Protein AF-A0A838TH94-F1 (afdb_monomer_lite)

Secondary structure (DSSP, 8-state):
------PPP-PPPP---------------------------------------------------EEE-------GGGTTTTHHHHHHHHHHHHHHHTT-SEEEEEEE-TTGGGTTTT--HHHHHHHHHHTSS--TTHHHHHHTT-EEEEEETTSSTT-TTTTT-EEEEEEE-TTT--HHHHHHHHTTTTT-

Sequence (192 aa):
MEGRAVGFALGSFPRGSVRGGGKSDGARRRDGREFDRPLGRLRDTGELARFHRPRHLSQPQSEGRTLYGAEVMVRPSAQGRGVGKQLYKARRALVRQLGLLRIRAGARLCGYRRYADRLTAEQYVLRVMAGDLSDSTLCFQLKQGFVPLAVAPDYLHHDPESLGYAAVIEWLNPEVATAQDFNVRHTSFAQA

Structure (mmCIF, N/CA/C/O backbone):
data_AF-A0A838TH94-F1
#
_entry.id   AF-A0A838TH94-F1
#
loop_
_atom_site.group_PDB
_atom_site.id
_atom_site.type_symbol
_atom_site.label_atom_id
_atom_site.label_alt_id
_atom_site.label_comp_id
_atom_site.label_asym_id
_atom_site.label_entity_id
_atom_site.label_seq_id
_atom_site.pdbx_PDB_ins_code
_atom_site.Cartn_x
_atom_site.Cartn_y
_atom_site.Cartn_z
_atom_site.occupancy
_atom_site.B_iso_or_equiv
_atom_site.auth_seq_id
_atom_site.auth_comp_id
_atom_site.auth_asym_id
_atom_site.auth_atom_id
_atom_site.pdbx_PDB_model_num
ATOM 1 N N . MET A 1 1 ? 12.562 -11.180 22.064 1.00 35.53 1 MET A N 1
ATOM 2 C CA . MET A 1 1 ? 11.379 -12.059 21.963 1.00 35.53 1 MET A CA 1
ATOM 3 C C . MET A 1 1 ? 11.069 -12.237 20.490 1.00 35.53 1 MET A C 1
ATOM 5 O O . MET A 1 1 ? 10.601 -11.304 19.852 1.00 35.53 1 MET A O 1
ATOM 9 N N . GLU A 1 2 ? 11.464 -13.381 19.941 1.00 31.34 2 GLU A N 1
ATOM 10 C CA . GLU A 1 2 ? 11.356 -13.708 18.518 1.00 31.34 2 GLU A CA 1
ATOM 11 C C . GLU A 1 2 ? 9.898 -13.994 18.140 1.00 31.34 2 GLU A C 1
ATOM 13 O O . GLU A 1 2 ? 9.271 -14.918 18.659 1.00 31.34 2 GLU A O 1
ATOM 18 N N . GLY A 1 3 ? 9.346 -13.189 17.233 1.00 28.23 3 GLY A N 1
ATOM 19 C CA . GLY A 1 3 ? 8.038 -13.432 16.638 1.00 28.23 3 GLY A CA 1
ATOM 20 C C . GLY A 1 3 ? 8.148 -14.489 15.544 1.00 28.23 3 GLY A C 1
ATOM 21 O O . GLY A 1 3 ? 8.608 -14.200 14.443 1.00 28.23 3 GLY A O 1
ATOM 22 N N . ARG A 1 4 ? 7.717 -15.717 15.837 1.00 25.89 4 ARG A N 1
ATOM 23 C CA . ARG A 1 4 ? 7.553 -16.775 14.832 1.00 25.89 4 ARG A CA 1
ATOM 24 C C . ARG A 1 4 ? 6.378 -16.437 13.912 1.00 25.89 4 ARG A C 1
ATOM 26 O O . ARG A 1 4 ? 5.223 -16.505 14.325 1.00 25.89 4 ARG A O 1
ATOM 33 N N . ALA A 1 5 ? 6.673 -16.103 12.659 1.00 28.48 5 ALA A N 1
ATOM 34 C CA . ALA A 1 5 ? 5.683 -16.091 11.590 1.00 28.48 5 ALA A CA 1
ATOM 35 C C . ALA A 1 5 ? 5.358 -17.541 11.196 1.00 28.48 5 ALA A C 1
ATOM 37 O O . ALA A 1 5 ? 6.235 -18.292 10.774 1.00 28.48 5 ALA A O 1
ATOM 38 N N . VAL A 1 6 ? 4.096 -17.943 11.347 1.00 29.42 6 VAL A N 1
ATOM 39 C CA . VAL A 1 6 ? 3.597 -19.232 10.856 1.00 29.42 6 VAL A CA 1
ATOM 40 C C . VAL A 1 6 ? 3.206 -19.046 9.391 1.00 29.42 6 VAL A C 1
ATOM 42 O O . VAL A 1 6 ? 2.152 -18.492 9.083 1.00 29.42 6 VAL A O 1
ATOM 45 N N . GLY A 1 7 ? 4.092 -19.456 8.482 1.00 25.20 7 GLY A N 1
ATOM 46 C CA . GLY A 1 7 ? 3.809 -19.523 7.050 1.00 25.20 7 GLY A CA 1
ATOM 47 C C . GLY A 1 7 ? 2.908 -20.717 6.741 1.00 25.20 7 GLY A C 1
ATOM 48 O O . GLY A 1 7 ? 3.264 -21.855 7.035 1.00 25.20 7 GLY A O 1
ATOM 49 N N . PHE A 1 8 ? 1.739 -20.468 6.151 1.00 27.41 8 PHE A N 1
ATOM 50 C CA . PHE A 1 8 ? 0.888 -21.526 5.609 1.00 27.41 8 PHE A CA 1
ATOM 51 C C . PHE A 1 8 ? 1.316 -21.853 4.175 1.00 27.41 8 PHE A C 1
ATOM 53 O O . PHE A 1 8 ? 1.377 -20.975 3.316 1.00 27.41 8 PHE A O 1
ATOM 60 N N . ALA A 1 9 ? 1.609 -23.132 3.938 1.00 27.36 9 ALA A N 1
ATOM 61 C CA . ALA A 1 9 ? 1.975 -23.681 2.641 1.00 27.36 9 ALA A CA 1
ATOM 62 C C . ALA A 1 9 ? 0.812 -23.581 1.637 1.00 27.36 9 ALA A C 1
ATOM 64 O O . ALA A 1 9 ? -0.312 -24.004 1.915 1.00 27.36 9 ALA A O 1
ATOM 65 N N . LEU A 1 10 ? 1.099 -23.049 0.447 1.00 34.94 10 LEU A N 1
ATOM 66 C CA . LEU A 1 10 ? 0.215 -23.103 -0.716 1.00 34.94 10 LEU A CA 1
ATOM 67 C C . LEU A 1 10 ? 0.106 -24.556 -1.201 1.00 34.94 10 LEU A C 1
ATOM 69 O O . LEU A 1 10 ? 1.072 -25.132 -1.700 1.00 34.94 10 LEU A O 1
ATOM 73 N N . GLY A 1 11 ? -1.082 -25.146 -1.059 1.00 27.97 11 GLY A N 1
ATOM 74 C CA . GLY A 1 11 ? -1.402 -26.459 -1.611 1.00 27.97 11 GLY A CA 1
ATOM 75 C C . GLY A 1 11 ? -1.287 -26.465 -3.137 1.00 27.97 11 GLY A C 1
ATOM 76 O O . GLY A 1 11 ? -1.908 -25.658 -3.830 1.00 27.97 11 GLY A O 1
ATOM 77 N N . SER A 1 12 ? -0.478 -27.381 -3.662 1.00 28.80 12 SER A N 1
ATOM 78 C CA . SER A 1 12 ? -0.318 -27.623 -5.093 1.00 28.80 12 SER A CA 1
ATOM 79 C C . SER A 1 12 ? -1.567 -28.305 -5.662 1.00 28.80 12 SER A C 1
ATOM 81 O O . SER A 1 12 ? -1.938 -29.393 -5.227 1.00 28.80 12 SER A O 1
ATOM 83 N N . PHE A 1 13 ? -2.208 -27.693 -6.659 1.00 29.62 13 PHE A N 1
ATOM 84 C CA . PHE A 1 13 ? -3.248 -28.347 -7.459 1.00 29.62 13 PHE A CA 1
ATOM 85 C C . PHE A 1 13 ? -2.601 -29.128 -8.617 1.00 29.62 13 PHE A C 1
ATOM 87 O O . PHE A 1 13 ? -1.840 -28.533 -9.388 1.00 29.62 13 PHE A O 1
ATOM 94 N N . PRO A 1 14 ? -2.891 -30.430 -8.795 1.00 30.53 14 PRO A N 1
ATOM 95 C CA . PRO A 1 14 ? -2.377 -31.189 -9.928 1.00 30.53 14 PRO A CA 1
ATOM 96 C C . PRO A 1 14 ? -3.066 -30.766 -11.235 1.00 30.53 14 PRO A C 1
ATOM 98 O O . PRO A 1 14 ? -4.291 -30.651 -11.316 1.00 30.53 14 PRO A O 1
ATOM 101 N N . ARG A 1 15 ? -2.260 -30.555 -12.284 1.00 33.38 15 ARG A N 1
ATOM 102 C CA . ARG A 1 15 ? -2.729 -30.349 -13.661 1.00 33.38 15 ARG A CA 1
ATOM 103 C C . ARG A 1 15 ? -3.318 -31.658 -14.197 1.00 33.38 15 ARG A C 1
ATOM 105 O O . ARG A 1 15 ? -2.583 -32.616 -14.412 1.00 33.38 15 ARG A O 1
ATOM 112 N N . GLY A 1 16 ? -4.623 -31.682 -14.458 1.00 29.45 16 GLY A N 1
ATOM 113 C CA . GLY A 1 16 ? -5.258 -32.744 -15.238 1.00 29.45 16 GLY A CA 1
ATOM 114 C C . GLY A 1 16 ? -4.943 -32.596 -16.728 1.00 29.45 16 GLY A C 1
ATOM 115 O O . GLY A 1 16 ? -5.246 -31.572 -17.337 1.00 29.45 16 GLY A O 1
ATOM 116 N N . SER A 1 17 ? -4.324 -33.620 -17.312 1.00 30.45 17 SER A N 1
ATOM 117 C CA . SER A 1 17 ? -4.089 -33.763 -18.749 1.00 30.45 17 SER A CA 1
ATOM 118 C C . SER A 1 17 ? -5.389 -34.117 -19.478 1.00 30.45 17 SER A C 1
ATOM 120 O O . SER A 1 17 ? -5.996 -35.146 -19.180 1.00 30.45 17 SER A O 1
ATOM 122 N N . VAL A 1 18 ? -5.788 -33.324 -20.472 1.00 31.20 18 VAL A N 1
ATOM 123 C CA . VAL A 1 18 ? -6.868 -33.686 -21.402 1.00 31.20 18 VAL A CA 1
ATOM 124 C C . VAL A 1 18 ? -6.266 -34.535 -22.525 1.00 31.20 18 VAL A C 1
ATOM 126 O O . VAL A 1 18 ? -5.501 -34.026 -23.340 1.00 31.20 18 VAL A O 1
ATOM 129 N N . ARG A 1 19 ? -6.592 -35.835 -22.570 1.00 28.92 19 ARG A N 1
ATOM 130 C CA . ARG A 1 19 ? -6.418 -36.667 -23.774 1.00 28.92 19 ARG A CA 1
ATOM 131 C C . ARG A 1 19 ? -7.697 -36.608 -24.598 1.00 28.92 19 ARG A C 1
ATOM 133 O O . ARG A 1 19 ? -8.780 -36.847 -24.073 1.00 28.92 19 ARG A O 1
ATOM 140 N N . GLY A 1 20 ? -7.548 -36.291 -25.881 1.00 29.95 20 GLY A N 1
ATOM 141 C CA . GLY A 1 20 ? -8.614 -36.400 -26.869 1.00 29.95 20 GLY A CA 1
ATOM 142 C C . GLY A 1 20 ? -8.936 -37.859 -27.194 1.00 29.95 20 GLY A C 1
ATOM 143 O O . GLY A 1 20 ? -8.049 -38.711 -27.217 1.00 29.95 20 GLY A O 1
ATOM 144 N N . GLY A 1 21 ? -10.212 -38.121 -27.467 1.00 28.64 21 GLY A N 1
ATOM 145 C CA . GLY A 1 21 ? -10.711 -39.411 -27.923 1.00 28.64 21 GLY A CA 1
ATOM 146 C C . GLY A 1 21 ? -12.074 -39.267 -28.597 1.00 28.64 21 GLY A C 1
ATOM 147 O O . GLY A 1 21 ? -13.051 -38.941 -27.938 1.00 28.64 21 GLY A O 1
ATOM 148 N N . GLY A 1 22 ? -12.068 -39.457 -29.921 1.00 28.58 22 GLY A N 1
ATOM 149 C CA . GLY A 1 22 ? -13.049 -40.173 -30.751 1.00 28.58 22 GLY A CA 1
ATOM 150 C C . GLY A 1 22 ? -14.556 -40.067 -30.485 1.00 28.58 22 GLY A C 1
ATOM 151 O O . GLY A 1 22 ? -15.061 -40.501 -29.459 1.00 28.58 22 GLY A O 1
ATOM 152 N N . LYS A 1 23 ? -15.268 -39.617 -31.525 1.00 31.47 23 LYS A N 1
ATOM 153 C CA . LYS A 1 23 ? -16.718 -39.732 -31.757 1.00 31.47 23 LYS A CA 1
ATOM 154 C C . LYS A 1 23 ? -17.233 -41.183 -31.709 1.00 31.47 23 LYS A C 1
ATOM 156 O O . LYS A 1 23 ? -16.599 -42.051 -32.297 1.00 31.47 23 LYS A O 1
ATOM 161 N N . SER A 1 24 ? -18.470 -41.365 -31.235 1.00 31.31 24 SER A N 1
ATOM 162 C CA . SER A 1 24 ? -19.509 -42.151 -31.932 1.00 31.31 24 SER A CA 1
ATOM 163 C C . SER A 1 24 ? -20.907 -41.888 -31.352 1.00 31.31 24 SER A C 1
ATOM 165 O O . SER A 1 24 ? -21.057 -41.606 -30.166 1.00 31.31 24 SER A O 1
ATOM 167 N N . ASP A 1 25 ? -21.894 -41.958 -32.242 1.00 29.66 25 ASP A N 1
ATOM 168 C CA . ASP A 1 25 ? -23.301 -41.563 -32.147 1.00 29.66 25 ASP A CA 1
ATOM 169 C C . ASP A 1 25 ? -24.165 -42.233 -31.066 1.00 29.66 25 ASP A C 1
ATOM 171 O O . ASP A 1 25 ? -23.922 -43.356 -30.634 1.00 29.66 25 ASP A O 1
ATOM 175 N N . GLY A 1 26 ? -25.270 -41.560 -30.718 1.00 29.02 26 GLY A N 1
ATOM 176 C CA . GLY A 1 26 ? -26.355 -42.134 -29.919 1.00 29.02 26 GLY A CA 1
ATOM 177 C C . GLY A 1 26 ? -27.439 -41.121 -29.555 1.00 29.02 26 GLY A C 1
ATOM 178 O O . GLY A 1 26 ? -27.505 -40.637 -28.430 1.00 29.02 26 GLY A O 1
ATOM 179 N N . ALA A 1 27 ? -28.289 -40.780 -30.521 1.00 31.95 27 ALA A N 1
ATOM 180 C CA . ALA A 1 27 ? -29.400 -39.846 -30.380 1.00 31.95 27 ALA A CA 1
ATOM 181 C C . ALA A 1 27 ? -30.410 -40.235 -29.279 1.00 31.95 27 ALA A C 1
ATOM 183 O O . ALA A 1 27 ? -30.963 -41.331 -29.302 1.00 31.95 27 ALA A O 1
ATOM 184 N N . ARG A 1 28 ? -30.779 -39.277 -28.416 1.00 31.50 28 ARG A N 1
ATOM 185 C CA . ARG A 1 28 ? -32.150 -39.130 -27.889 1.00 31.50 28 ARG A CA 1
ATOM 186 C C . ARG A 1 28 ? -32.488 -37.650 -27.753 1.00 31.50 28 ARG A C 1
ATOM 188 O O . ARG A 1 28 ? -31.953 -36.946 -26.902 1.00 31.50 28 ARG A O 1
ATOM 195 N N . ARG A 1 29 ? -33.403 -37.197 -28.610 1.00 36.12 29 ARG A N 1
ATOM 196 C CA . ARG A 1 29 ? -34.095 -35.912 -28.488 1.00 36.12 29 ARG A CA 1
ATOM 197 C C . ARG A 1 29 ? -34.890 -35.928 -27.178 1.00 36.12 29 ARG A C 1
ATOM 199 O O . ARG A 1 29 ? -35.695 -36.837 -26.983 1.00 36.12 29 ARG A O 1
ATOM 206 N N . ARG A 1 30 ? -34.668 -34.956 -26.288 1.00 38.62 30 ARG A N 1
ATOM 207 C CA . ARG A 1 30 ? -35.630 -34.624 -25.229 1.00 38.62 30 ARG A CA 1
ATOM 208 C C . ARG A 1 30 ? -36.266 -33.283 -25.543 1.00 38.62 30 ARG A C 1
ATOM 210 O O . ARG A 1 30 ? -35.594 -32.329 -25.920 1.00 38.62 30 ARG A O 1
ATOM 217 N N . ASP A 1 31 ? -37.580 -33.335 -25.452 1.00 32.38 31 ASP A N 1
ATOM 218 C CA . ASP A 1 31 ? -38.568 -32.384 -25.913 1.00 32.38 31 ASP A CA 1
ATOM 219 C C . ASP A 1 31 ? -38.508 -31.086 -25.100 1.00 32.38 31 ASP A C 1
ATOM 221 O O . ASP A 1 31 ? -38.360 -31.102 -23.876 1.00 32.38 31 ASP A O 1
ATOM 225 N N . GLY A 1 32 ? -38.592 -29.957 -25.799 1.00 41.28 32 GLY A N 1
ATOM 226 C CA . GLY A 1 32 ? -38.671 -28.643 -25.186 1.00 41.28 32 GLY A CA 1
ATOM 227 C C . GLY A 1 32 ? -40.086 -28.420 -24.686 1.00 41.28 32 GLY A C 1
ATOM 228 O O . GLY A 1 32 ? -40.969 -28.186 -25.499 1.00 41.28 32 GLY A O 1
ATOM 229 N N . ARG A 1 33 ? -40.295 -28.501 -23.368 1.00 39.47 33 ARG A N 1
ATOM 230 C CA . ARG A 1 33 ? -41.463 -27.952 -22.656 1.00 39.47 33 ARG A CA 1
ATOM 231 C C . ARG A 1 33 ? -41.286 -28.110 -21.138 1.00 39.47 33 ARG A C 1
ATOM 233 O O . ARG A 1 33 ? -41.889 -28.983 -20.532 1.00 39.47 33 ARG A O 1
ATOM 240 N N . GLU A 1 34 ? -40.461 -27.266 -20.511 1.00 36.94 34 GLU A N 1
ATOM 241 C CA . GLU A 1 34 ? -40.520 -27.073 -19.047 1.00 36.94 34 GLU A CA 1
ATOM 242 C C . GLU A 1 34 ? -39.935 -25.718 -18.601 1.00 36.94 34 GLU A C 1
ATOM 244 O O . GLU A 1 34 ? -39.036 -25.639 -17.772 1.00 36.94 34 GLU A O 1
ATOM 249 N N . PHE A 1 35 ? -40.435 -24.621 -19.174 1.00 38.69 35 PHE A N 1
ATOM 250 C CA . PHE A 1 35 ? -40.156 -23.256 -18.704 1.00 38.69 35 PHE A CA 1
ATOM 251 C C . PHE A 1 35 ? -41.452 -22.443 -18.672 1.00 38.69 35 PHE A C 1
ATOM 253 O O . PHE A 1 35 ? -41.569 -21.422 -19.333 1.00 38.69 35 PHE A O 1
ATOM 260 N N . ASP A 1 36 ? -42.453 -22.932 -17.938 1.00 40.88 36 ASP A N 1
ATOM 261 C CA . ASP A 1 36 ? -43.626 -22.114 -17.614 1.00 40.88 36 ASP A CA 1
ATOM 262 C C . ASP A 1 36 ? -44.306 -22.594 -16.321 1.00 40.88 36 ASP A C 1
ATOM 264 O O . ASP A 1 36 ? -45.374 -23.205 -16.312 1.00 40.88 36 ASP A O 1
ATOM 268 N N . ARG A 1 37 ? -43.640 -22.361 -15.181 1.00 36.75 37 ARG A N 1
ATOM 269 C CA . ARG A 1 37 ? -44.305 -22.365 -13.870 1.00 36.75 37 ARG A CA 1
ATOM 270 C C . ARG A 1 37 ? -44.249 -20.953 -13.289 1.00 36.75 37 ARG A C 1
ATOM 272 O O . ARG A 1 37 ? -43.151 -20.405 -13.179 1.00 36.75 37 ARG A O 1
ATOM 279 N N . PRO A 1 38 ? -45.386 -20.364 -12.883 1.00 35.00 38 PRO A N 1
ATOM 280 C CA . PRO A 1 38 ? -45.392 -19.044 -12.274 1.00 35.00 38 PRO A CA 1
ATOM 281 C C . PRO A 1 38 ? -44.656 -19.074 -10.930 1.00 35.00 38 PRO A C 1
ATOM 283 O O . PRO A 1 38 ? -44.892 -19.947 -10.091 1.00 35.00 38 PRO A O 1
ATOM 286 N N . LEU A 1 39 ? -43.768 -18.097 -10.725 1.00 40.88 39 LEU A N 1
ATOM 287 C CA . LEU A 1 39 ? -43.142 -17.821 -9.433 1.00 40.88 39 LEU A CA 1
ATOM 288 C C . LEU A 1 39 ? -44.246 -17.553 -8.404 1.00 40.88 39 LEU A C 1
ATOM 290 O O . LEU A 1 39 ? -44.983 -16.569 -8.496 1.00 40.88 39 LEU A O 1
ATOM 294 N N . GLY A 1 40 ? -44.367 -18.460 -7.435 1.00 32.16 40 GLY A N 1
ATOM 295 C CA . GLY A 1 40 ? -45.278 -18.319 -6.309 1.00 32.16 40 GLY A CA 1
ATOM 296 C C . GLY A 1 40 ? -45.043 -16.992 -5.590 1.00 32.16 40 GLY A C 1
ATOM 297 O O . GLY A 1 40 ? -43.921 -16.650 -5.226 1.00 32.16 40 GLY A O 1
ATOM 298 N N . ARG A 1 41 ? -46.133 -16.246 -5.412 1.00 33.97 41 ARG A N 1
ATOM 299 C CA . ARG A 1 41 ? -46.223 -14.970 -4.700 1.00 33.97 41 ARG A CA 1
ATOM 300 C C . ARG A 1 41 ? -45.618 -15.126 -3.292 1.00 33.97 41 ARG A C 1
ATOM 302 O O . ARG A 1 41 ? -46.241 -15.760 -2.440 1.00 33.97 41 ARG A O 1
ATOM 309 N N . LEU A 1 42 ? -44.423 -14.573 -3.044 1.00 36.28 42 LEU A N 1
ATOM 310 C CA . LEU A 1 42 ? -43.862 -14.498 -1.690 1.00 36.28 42 LEU A CA 1
ATOM 311 C C . LEU A 1 42 ? -44.796 -13.626 -0.848 1.00 36.28 42 LEU A C 1
ATOM 313 O O . LEU A 1 42 ? -44.948 -12.431 -1.101 1.00 36.28 42 LEU A O 1
ATOM 317 N N . ARG A 1 43 ? -45.465 -14.253 0.119 1.00 34.66 43 ARG A N 1
ATOM 318 C CA . ARG A 1 43 ? -46.222 -13.547 1.145 1.00 34.66 43 ARG A CA 1
ATOM 319 C C . ARG A 1 43 ? -45.232 -12.855 2.068 1.00 34.66 43 ARG A C 1
ATOM 321 O O . ARG A 1 43 ? -44.370 -13.499 2.662 1.00 34.66 43 ARG A O 1
ATOM 328 N N . ASP A 1 44 ? -45.407 -11.548 2.157 1.00 46.16 44 ASP A N 1
ATOM 329 C CA . ASP A 1 44 ? -44.892 -10.686 3.204 1.00 46.16 44 ASP A CA 1
ATOM 330 C C . ASP A 1 44 ? -45.180 -11.329 4.569 1.00 46.16 44 ASP A C 1
ATOM 332 O O . ASP A 1 44 ? -46.332 -11.462 4.986 1.00 46.16 44 ASP A O 1
ATOM 336 N N . THR A 1 45 ? -44.131 -11.832 5.215 1.00 37.12 45 THR A N 1
ATOM 337 C CA . THR A 1 45 ? -44.177 -12.254 6.614 1.00 37.12 45 THR A CA 1
ATOM 338 C C . THR A 1 45 ? -42.999 -11.567 7.272 1.00 37.12 45 THR A C 1
ATOM 340 O O . THR A 1 45 ? -41.843 -11.834 6.944 1.00 37.12 45 THR A O 1
ATOM 343 N N . GLY A 1 46 ? -43.319 -10.592 8.117 1.00 44.22 46 GLY A N 1
ATOM 344 C CA . GLY A 1 46 ? -42.359 -9.712 8.753 1.00 44.22 46 GLY A CA 1
ATOM 345 C C . GLY A 1 46 ? -41.395 -10.484 9.638 1.00 44.22 46 GLY A C 1
ATOM 346 O O . GLY A 1 46 ? -41.686 -10.766 10.792 1.00 44.22 46 GLY A O 1
ATOM 347 N N . GLU A 1 47 ? -40.207 -10.743 9.113 1.00 37.50 47 GLU A N 1
ATOM 348 C CA . GLU A 1 47 ? -39.028 -11.022 9.913 1.00 37.50 47 GLU A CA 1
ATOM 349 C C . GLU A 1 47 ? -37.867 -10.245 9.298 1.00 37.50 47 GLU A C 1
ATOM 351 O O . GLU A 1 47 ? -37.014 -10.753 8.572 1.00 37.50 47 GLU A O 1
ATOM 356 N N . LEU A 1 48 ? -37.886 -8.932 9.550 1.00 41.88 48 LEU A N 1
ATOM 357 C CA . LEU A 1 48 ? -36.704 -8.092 9.425 1.00 41.88 48 LEU A CA 1
ATOM 358 C C . LEU A 1 48 ? -35.605 -8.776 10.232 1.00 41.88 48 LEU A C 1
ATOM 360 O O . LEU A 1 48 ? -35.631 -8.732 11.465 1.00 41.88 48 LEU A O 1
ATOM 364 N N . ALA A 1 49 ? -34.670 -9.419 9.533 1.00 38.00 49 ALA A N 1
ATOM 365 C CA . ALA A 1 49 ? -33.460 -9.964 10.111 1.00 38.00 49 ALA A CA 1
ATOM 366 C C . ALA A 1 49 ? -32.739 -8.806 10.805 1.00 38.00 49 ALA A C 1
ATOM 368 O O . ALA A 1 49 ? -32.014 -8.023 10.189 1.00 38.00 49 ALA A O 1
ATOM 369 N N . ARG A 1 50 ? -33.013 -8.648 12.103 1.00 34.22 50 ARG A N 1
ATOM 370 C CA . ARG A 1 50 ? -32.300 -7.731 12.976 1.00 34.22 50 ARG A CA 1
ATOM 371 C C . ARG A 1 50 ? -30.866 -8.206 12.922 1.00 34.22 50 ARG A C 1
ATOM 373 O O . ARG A 1 50 ? -30.538 -9.243 13.495 1.00 34.22 50 ARG A O 1
ATOM 380 N N . PHE A 1 51 ? -30.038 -7.464 12.199 1.00 39.88 51 PHE A N 1
ATOM 381 C CA . PHE A 1 51 ? -28.599 -7.637 12.192 1.00 39.88 51 PHE A CA 1
ATOM 382 C C . PHE A 1 51 ? -28.132 -7.346 13.619 1.00 39.88 51 PHE A C 1
ATOM 384 O O . PHE A 1 51 ? -27.880 -6.203 14.002 1.00 39.88 51 PHE A O 1
ATOM 391 N N . HIS A 1 52 ? -28.167 -8.379 14.459 1.00 39.69 52 HIS A N 1
ATOM 392 C CA . HIS A 1 52 ? -27.726 -8.318 15.836 1.00 39.69 52 HIS A CA 1
ATOM 393 C C . HIS A 1 52 ? -26.263 -7.892 15.772 1.00 39.69 52 HIS A C 1
ATOM 395 O O . HIS A 1 52 ? -25.424 -8.637 15.268 1.00 39.69 52 HIS A O 1
ATOM 401 N N . ARG A 1 53 ? -25.955 -6.677 16.249 1.00 37.34 53 ARG A N 1
ATOM 402 C CA . ARG A 1 53 ? -24.581 -6.318 16.613 1.00 37.34 53 ARG A CA 1
ATOM 403 C C . ARG A 1 53 ? -24.062 -7.481 17.462 1.00 37.34 53 ARG A C 1
ATOM 405 O O . ARG A 1 53 ? -24.669 -7.733 18.508 1.00 37.34 53 ARG A O 1
ATOM 412 N N . PRO A 1 54 ? -22.993 -8.188 17.064 1.00 38.84 54 PRO A N 1
ATOM 413 C CA . PRO A 1 54 ? -22.394 -9.146 17.968 1.00 38.84 54 PRO A CA 1
ATOM 414 C C . PRO A 1 54 ? -21.930 -8.362 19.198 1.00 38.84 54 PRO A C 1
ATOM 416 O O . PRO A 1 54 ? -21.046 -7.508 19.106 1.00 38.84 54 PRO A O 1
ATOM 419 N N . ARG A 1 55 ? -22.586 -8.596 20.342 1.00 40.78 55 ARG A N 1
ATOM 420 C CA . ARG A 1 55 ? -22.057 -8.191 21.643 1.00 40.78 55 ARG A CA 1
ATOM 421 C C . ARG A 1 55 ? -20.769 -8.975 21.845 1.00 40.78 55 ARG A C 1
ATOM 423 O O . ARG A 1 55 ? -20.780 -10.189 21.693 1.00 40.78 55 ARG A O 1
ATOM 430 N N . HIS A 1 56 ? -19.699 -8.233 22.118 1.00 47.91 56 HIS A N 1
ATOM 431 C CA . HIS A 1 56 ? -18.377 -8.676 22.550 1.00 47.91 56 HIS A CA 1
ATOM 432 C C . HIS A 1 56 ? -18.064 -10.160 22.328 1.00 47.91 56 HIS A C 1
ATOM 434 O O . HIS A 1 56 ? -18.256 -10.997 23.204 1.00 47.91 56 HIS A O 1
ATOM 440 N N . LEU A 1 57 ? -17.462 -10.449 21.174 1.00 40.31 57 LEU A N 1
ATOM 441 C CA . LEU A 1 57 ? -16.459 -11.502 21.113 1.00 40.31 57 LEU A CA 1
ATOM 442 C C . LEU A 1 57 ? -15.309 -11.051 22.020 1.00 40.31 57 LEU A C 1
ATOM 444 O O . LEU A 1 57 ? -14.463 -10.259 21.610 1.00 40.31 57 LEU A O 1
ATOM 448 N N . SER A 1 58 ? -15.312 -11.503 23.270 1.00 44.03 58 SER A N 1
ATOM 449 C CA . SER A 1 58 ? -14.146 -11.501 24.149 1.00 44.03 58 SER A CA 1
ATOM 450 C C . SER A 1 58 ? -13.112 -12.471 23.572 1.00 44.03 58 SER A C 1
ATOM 452 O O . SER A 1 58 ? -12.903 -13.574 24.066 1.00 44.03 58 SER A O 1
ATOM 454 N N . GLN A 1 59 ? -12.500 -12.080 22.454 1.00 40.16 59 GLN A N 1
ATOM 455 C CA . GLN A 1 59 ? -11.268 -12.698 21.992 1.00 40.16 59 GLN A CA 1
ATOM 456 C C . GLN A 1 59 ? -10.140 -12.234 22.917 1.00 40.16 59 GLN A C 1
ATOM 458 O O . GLN A 1 59 ? -10.115 -11.056 23.290 1.00 40.16 59 GLN A O 1
ATOM 463 N N . PRO A 1 60 ? -9.219 -13.130 23.311 1.00 39.38 60 PRO A N 1
ATOM 464 C CA . PRO A 1 60 ? -8.039 -12.721 24.055 1.00 39.38 60 PRO A CA 1
ATOM 465 C C . PRO A 1 60 ? -7.324 -11.626 23.262 1.00 39.38 60 PRO A C 1
ATOM 467 O O . PRO A 1 60 ? -7.240 -11.701 22.035 1.00 39.38 60 PRO A O 1
ATOM 470 N N . GLN A 1 61 ? -6.865 -10.592 23.965 1.00 46.12 61 GLN A N 1
ATOM 471 C CA . GLN A 1 61 ? -6.140 -9.451 23.418 1.00 46.12 61 GLN A CA 1
ATOM 472 C C . GLN A 1 61 ? -4.896 -9.931 22.658 1.00 46.12 61 GLN A C 1
ATOM 474 O O . GLN A 1 61 ? -3.792 -9.951 23.186 1.00 46.12 61 GLN A O 1
ATOM 479 N N . SER A 1 62 ? -5.030 -10.268 21.380 1.00 49.47 62 SER A N 1
ATOM 480 C CA . SER A 1 62 ? -3.991 -9.840 20.462 1.00 49.47 62 SER A CA 1
ATOM 481 C C . SER A 1 62 ? -4.269 -8.361 20.227 1.00 49.47 62 SER A C 1
ATOM 483 O O . SER A 1 62 ? -5.217 -8.016 19.525 1.00 49.47 62 SER A O 1
ATOM 485 N N . GLU A 1 63 ? -3.477 -7.484 20.838 1.00 67.81 63 GLU A N 1
ATOM 486 C CA . GLU A 1 63 ? -3.515 -6.012 20.731 1.00 67.81 63 GLU A CA 1
ATOM 487 C C . GLU A 1 63 ? -3.243 -5.487 19.302 1.00 67.81 63 GLU A C 1
ATOM 489 O O . GLU A 1 63 ? -2.790 -4.362 19.082 1.00 67.81 63 GLU A O 1
ATOM 494 N N . GLY A 1 64 ? -3.458 -6.318 18.284 1.00 81.12 64 GLY A N 1
ATOM 495 C CA . GLY A 1 64 ? -3.194 -6.007 16.897 1.00 81.12 64 GLY A CA 1
ATOM 496 C C . GLY A 1 64 ? -4.103 -4.885 16.422 1.00 81.12 64 GLY A C 1
ATOM 497 O O . GLY A 1 64 ? -5.242 -5.114 16.043 1.00 81.12 64 GLY A O 1
ATOM 498 N N . ARG A 1 65 ? -3.570 -3.664 16.347 1.00 93.56 65 ARG A N 1
ATOM 499 C CA . ARG A 1 65 ? -4.263 -2.496 15.768 1.00 93.56 65 ARG A CA 1
ATOM 500 C C . ARG A 1 65 ? -4.288 -2.506 14.230 1.00 93.56 65 ARG A C 1
ATOM 502 O O . ARG A 1 65 ? -4.661 -1.506 13.619 1.00 93.56 65 ARG A O 1
ATOM 509 N N . THR A 1 66 ? -3.851 -3.592 13.591 1.00 94.50 66 THR A N 1
ATOM 510 C CA . THR A 1 66 ? -3.644 -3.675 12.138 1.00 94.50 66 THR A CA 1
ATOM 511 C C . THR A 1 66 ? -4.339 -4.894 11.552 1.00 94.50 66 THR A C 1
ATOM 513 O O . THR A 1 66 ? -4.066 -6.016 11.964 1.00 94.50 66 THR A O 1
ATOM 516 N N . LEU A 1 67 ? -5.163 -4.681 10.525 1.00 95.62 67 LEU A N 1
ATOM 517 C CA . LEU A 1 67 ? -5.640 -5.755 9.659 1.00 95.62 67 LEU A CA 1
ATOM 518 C C . LEU A 1 67 ? -4.612 -6.018 8.553 1.00 95.62 67 LEU A C 1
ATOM 520 O O . LEU A 1 67 ? -4.339 -5.136 7.737 1.00 95.62 67 LEU A O 1
ATOM 524 N N . TYR A 1 68 ? -4.073 -7.232 8.483 1.00 95.31 68 TYR A N 1
ATOM 525 C CA . TYR A 1 68 ? -3.236 -7.635 7.357 1.00 95.31 68 TYR A CA 1
ATOM 526 C C . TYR A 1 68 ? -4.096 -8.102 6.175 1.00 95.31 68 TYR A C 1
ATOM 528 O O . TYR A 1 68 ? -4.929 -8.999 6.300 1.00 95.31 68 TYR A O 1
ATOM 536 N N . GLY A 1 69 ? -3.922 -7.474 5.015 1.00 92.06 69 GLY A N 1
ATOM 537 C CA . GLY A 1 69 ? -4.618 -7.829 3.786 1.00 92.06 69 GLY A CA 1
ATOM 538 C C . GLY A 1 69 ? -3.822 -8.844 2.980 1.00 92.06 69 GLY A C 1
ATOM 539 O O . GLY A 1 69 ? -3.031 -8.424 2.146 1.00 92.06 69 GLY A O 1
ATOM 540 N N . ALA A 1 70 ? -4.075 -10.139 3.195 1.00 87.00 70 ALA A N 1
ATOM 541 C CA . ALA A 1 70 ? -3.362 -11.225 2.517 1.00 87.00 70 ALA A CA 1
ATOM 542 C C . ALA A 1 70 ? -3.458 -11.134 0.984 1.00 87.00 70 ALA A C 1
ATOM 544 O O . ALA A 1 70 ? -2.445 -10.933 0.330 1.00 87.00 70 ALA A O 1
ATOM 545 N N . GLU A 1 71 ? -4.665 -11.211 0.405 1.00 83.94 71 GLU A N 1
ATOM 546 C CA . GLU A 1 71 ? -4.841 -10.997 -1.036 1.00 83.94 71 GLU A CA 1
ATOM 547 C C . GLU A 1 71 ? -6.278 -10.597 -1.411 1.00 83.94 71 GLU A C 1
ATOM 549 O O . GLU A 1 71 ? -7.216 -10.723 -0.617 1.00 83.94 71 GLU A O 1
ATOM 554 N N . VAL A 1 72 ? -6.452 -10.056 -2.620 1.00 88.25 72 VAL A N 1
ATOM 555 C CA . VAL A 1 72 ? -7.745 -9.911 -3.300 1.00 88.25 72 VAL A CA 1
ATOM 556 C C . VAL A 1 72 ? -7.557 -10.305 -4.753 1.00 88.25 72 VAL A C 1
ATOM 558 O O . VAL A 1 72 ? -6.777 -9.679 -5.461 1.00 88.25 72 VAL A O 1
ATOM 561 N N . MET A 1 73 ? -8.340 -11.273 -5.217 1.00 88.94 73 MET A N 1
ATOM 562 C CA . MET A 1 73 ? -8.371 -11.659 -6.622 1.00 88.94 73 MET A CA 1
ATOM 563 C C . MET A 1 73 ? -9.779 -11.488 -7.176 1.00 88.94 73 MET A C 1
ATOM 565 O O . MET A 1 73 ? -10.772 -11.836 -6.536 1.00 88.94 73 MET A O 1
ATOM 569 N N . VAL A 1 74 ? -9.866 -10.953 -8.390 1.00 90.88 74 VAL A N 1
ATOM 570 C CA . VAL A 1 74 ? -11.114 -10.849 -9.147 1.00 90.88 74 VAL A CA 1
ATOM 571 C C . VAL A 1 74 ? -10.942 -11.664 -10.416 1.00 90.88 74 VAL A C 1
ATOM 573 O O . VAL A 1 74 ? -9.964 -11.471 -11.144 1.00 90.88 74 VAL A O 1
ATOM 576 N N . ARG A 1 75 ? -11.900 -12.562 -10.687 1.00 93.00 75 ARG A N 1
ATOM 577 C CA . ARG A 1 75 ? -11.920 -13.358 -11.923 1.00 93.00 75 ARG A CA 1
ATOM 578 C C . ARG A 1 75 ? -11.734 -12.444 -13.142 1.00 93.00 75 ARG A C 1
ATOM 580 O O . ARG A 1 75 ? -12.424 -11.426 -13.190 1.00 93.00 75 ARG A O 1
ATOM 587 N N . PRO A 1 76 ? -10.895 -12.803 -14.134 1.00 92.12 76 PRO A N 1
ATOM 588 C CA . PRO A 1 76 ? -10.635 -11.956 -15.302 1.00 92.12 76 PRO A CA 1
ATOM 589 C C . PRO A 1 76 ? -11.906 -11.455 -16.001 1.00 92.12 76 PRO A C 1
ATOM 591 O O . PRO A 1 76 ? -12.044 -10.264 -16.250 1.00 92.12 76 PRO A O 1
ATOM 594 N N . SER A 1 77 ? -12.902 -12.328 -16.186 1.00 94.81 77 SER A N 1
ATOM 595 C CA . SER A 1 77 ? -14.204 -11.987 -16.787 1.00 94.81 77 SER A CA 1
ATOM 596 C C . SER A 1 77 ? -15.076 -11.026 -15.961 1.00 94.81 77 SER A C 1
ATOM 598 O O . SER A 1 77 ? -16.084 -10.521 -16.451 1.00 94.81 77 SER A O 1
ATOM 600 N N . ALA A 1 78 ? -14.718 -10.772 -14.701 1.00 91.00 78 ALA A N 1
ATOM 601 C CA . ALA A 1 78 ? -15.410 -9.857 -13.797 1.00 91.00 78 ALA A CA 1
ATOM 602 C C . ALA A 1 78 ? -14.598 -8.583 -13.487 1.00 91.00 78 ALA A C 1
ATOM 604 O O . ALA A 1 78 ? -15.057 -7.732 -12.717 1.00 91.00 78 ALA A O 1
ATOM 605 N N . GLN A 1 79 ? -13.403 -8.432 -14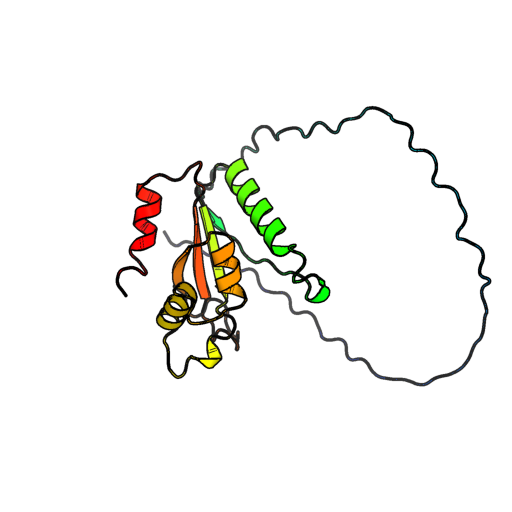.065 1.00 91.38 79 GLN A N 1
ATOM 606 C CA . GLN A 1 79 ? -12.600 -7.215 -13.943 1.00 91.38 79 GLN A CA 1
ATOM 607 C C . GLN A 1 79 ? -13.273 -6.044 -14.679 1.00 91.38 79 GLN A C 1
ATOM 609 O O . GLN A 1 79 ? -14.189 -6.228 -15.475 1.00 91.38 79 GLN A O 1
ATOM 614 N N . GLY A 1 80 ? -12.914 -4.807 -14.326 1.00 90.06 80 GLY A N 1
ATOM 615 C CA . GLY A 1 80 ? -13.557 -3.598 -14.869 1.00 90.06 80 GLY A CA 1
ATOM 616 C C . GLY A 1 80 ? -14.977 -3.316 -14.348 1.00 90.06 80 GLY A C 1
ATOM 617 O O . GLY A 1 80 ? -15.459 -2.198 -14.473 1.00 90.06 80 GLY A O 1
ATOM 618 N N . ARG A 1 81 ? -15.628 -4.270 -13.666 1.00 94.12 81 ARG A N 1
ATOM 619 C CA . ARG A 1 81 ? -17.002 -4.130 -13.132 1.00 94.12 81 ARG A CA 1
ATOM 620 C C . ARG A 1 81 ? -17.077 -3.585 -11.700 1.00 94.12 81 ARG A C 1
ATOM 622 O O . ARG A 1 81 ? -18.115 -3.661 -11.052 1.00 94.12 81 ARG A O 1
ATOM 629 N N . GLY A 1 82 ? -15.964 -3.094 -11.155 1.00 93.88 82 GLY A N 1
ATOM 630 C CA . GLY A 1 82 ? -15.913 -2.509 -9.809 1.00 93.88 82 GLY A CA 1
ATOM 631 C C . GLY A 1 82 ? -15.921 -3.502 -8.635 1.00 93.88 82 GLY A C 1
ATOM 632 O O . GLY A 1 82 ? -15.922 -3.061 -7.487 1.00 93.88 82 GLY A O 1
ATOM 633 N N . VAL A 1 83 ? -15.859 -4.818 -8.879 1.00 95.25 83 VAL A N 1
ATOM 634 C CA . VAL A 1 83 ? -15.847 -5.856 -7.822 1.00 95.25 83 VAL A CA 1
ATOM 635 C C . VAL A 1 83 ? -14.716 -5.627 -6.814 1.00 95.25 83 VAL A C 1
ATOM 637 O O . VAL A 1 83 ? -14.956 -5.586 -5.610 1.00 95.25 83 VAL A O 1
ATOM 640 N N . GLY A 1 84 ? -13.493 -5.379 -7.295 1.00 94.25 84 GLY A N 1
ATOM 641 C CA . GLY A 1 84 ? -12.350 -5.089 -6.423 1.00 94.25 84 GLY A CA 1
ATOM 642 C C . GLY A 1 84 ? -12.584 -3.862 -5.534 1.00 94.25 84 GLY A C 1
ATOM 643 O O . GLY A 1 84 ? -12.284 -3.891 -4.344 1.00 94.25 84 GLY A O 1
ATOM 644 N N . LYS A 1 85 ? -13.199 -2.800 -6.075 1.00 95.62 85 LYS A N 1
ATOM 645 C CA . LYS A 1 85 ? -13.537 -1.589 -5.309 1.00 95.62 85 LYS A CA 1
ATOM 646 C C . LYS A 1 85 ? -14.518 -1.902 -4.175 1.00 95.62 85 LYS A C 1
ATOM 648 O O . LYS A 1 85 ? -14.353 -1.377 -3.075 1.00 95.62 85 LYS A O 1
ATOM 653 N N . GLN A 1 86 ? -15.501 -2.774 -4.412 1.00 96.50 86 GLN A N 1
ATOM 654 C CA . GLN A 1 86 ? -16.437 -3.207 -3.368 1.00 96.50 86 GLN A CA 1
ATOM 655 C C . GLN A 1 86 ? -15.749 -4.046 -2.287 1.00 96.50 86 GLN A C 1
ATOM 657 O O . GLN A 1 86 ? -15.977 -3.801 -1.105 1.00 96.50 86 GLN A O 1
ATOM 662 N N . LEU A 1 87 ? -14.841 -4.952 -2.662 1.00 95.56 87 LEU A N 1
ATOM 663 C CA . LEU A 1 87 ? -14.064 -5.736 -1.694 1.00 95.56 87 LEU A CA 1
ATOM 664 C C . LEU A 1 87 ? -13.196 -4.837 -0.801 1.00 95.56 87 LEU A C 1
ATOM 666 O O . LEU A 1 87 ? -13.179 -4.997 0.418 1.00 95.56 87 LEU A O 1
ATOM 670 N N . TYR A 1 88 ? -12.537 -3.829 -1.376 1.00 96.12 88 TYR A N 1
ATOM 671 C CA . TYR A 1 88 ? -11.765 -2.853 -0.602 1.00 96.12 88 TYR A CA 1
ATOM 672 C C . TYR A 1 88 ? -12.655 -1.951 0.267 1.00 96.12 88 TYR A C 1
ATOM 674 O O . TYR A 1 88 ? -12.281 -1.624 1.394 1.00 96.12 88 TYR A O 1
ATOM 682 N N . LYS A 1 89 ? -13.854 -1.580 -0.206 1.00 96.75 89 LYS A N 1
ATOM 683 C CA . LYS A 1 89 ? -14.843 -0.855 0.608 1.00 96.75 89 LYS A CA 1
ATOM 684 C C . LYS A 1 89 ? -15.271 -1.683 1.821 1.00 96.75 89 LYS A C 1
ATOM 686 O O . LYS A 1 89 ? -15.232 -1.160 2.933 1.00 96.75 89 LYS A O 1
ATOM 691 N N . ALA A 1 90 ? -15.613 -2.954 1.618 1.00 96.69 90 ALA A N 1
ATOM 692 C CA . ALA A 1 90 ? -15.975 -3.876 2.691 1.00 96.69 90 ALA A CA 1
ATOM 693 C C . ALA A 1 90 ? -14.817 -4.072 3.683 1.00 96.69 90 ALA A C 1
ATOM 695 O O . ALA A 1 90 ? -15.023 -3.993 4.890 1.00 96.69 90 ALA A O 1
ATOM 696 N N . ARG A 1 91 ? -13.579 -4.211 3.190 1.00 96.00 91 ARG A N 1
ATOM 697 C CA . ARG A 1 91 ? -12.376 -4.313 4.033 1.00 96.00 91 ARG A CA 1
ATOM 698 C C . ARG A 1 91 ? -12.194 -3.097 4.946 1.00 96.00 91 ARG A C 1
ATOM 700 O O . ARG A 1 91 ? -11.929 -3.260 6.133 1.00 96.00 91 ARG A O 1
ATOM 707 N N . ARG A 1 92 ? -12.367 -1.878 4.422 1.00 96.81 92 ARG A N 1
ATOM 708 C CA . ARG A 1 92 ? -12.303 -0.652 5.240 1.00 96.81 92 ARG A CA 1
ATOM 709 C C . ARG A 1 92 ? -13.457 -0.562 6.240 1.00 96.81 92 ARG A C 1
ATOM 711 O O . ARG A 1 92 ? -13.252 -0.080 7.346 1.00 96.81 92 ARG A O 1
ATOM 718 N N . ALA A 1 93 ? -14.656 -1.005 5.861 1.00 96.94 93 ALA A N 1
ATOM 719 C CA . ALA A 1 93 ? -15.800 -1.049 6.772 1.00 96.94 93 ALA A CA 1
ATOM 720 C C . ALA A 1 93 ? -15.555 -2.014 7.943 1.00 96.94 93 ALA A C 1
ATOM 722 O O . ALA A 1 93 ? -15.828 -1.659 9.083 1.00 96.94 93 ALA A O 1
ATOM 723 N N . LEU A 1 94 ? -14.956 -3.179 7.678 1.00 95.81 94 LEU A N 1
ATOM 724 C CA . LEU A 1 94 ? -14.574 -4.133 8.719 1.00 95.81 94 LEU A CA 1
ATOM 725 C C . LEU A 1 94 ? -13.552 -3.535 9.696 1.00 95.81 94 LEU A C 1
ATOM 727 O O . LEU A 1 94 ? -13.736 -3.627 10.904 1.00 95.81 94 LEU A O 1
ATOM 731 N N . VAL A 1 95 ? -12.507 -2.875 9.187 1.00 96.38 95 VAL A N 1
ATOM 732 C CA . VAL A 1 95 ? -11.506 -2.195 10.031 1.00 96.38 95 VAL A CA 1
ATOM 733 C C . VAL A 1 95 ? -12.129 -1.140 10.938 1.00 96.38 95 VAL A C 1
ATOM 735 O O . VAL A 1 95 ? -11.786 -1.086 12.116 1.00 96.38 95 VAL A O 1
ATOM 738 N N . ARG A 1 96 ? -13.074 -0.351 10.417 1.00 95.81 96 ARG A N 1
ATOM 739 C CA . ARG A 1 96 ? -13.833 0.621 11.215 1.00 95.81 96 ARG A CA 1
ATOM 740 C C . ARG A 1 96 ? -14.683 -0.052 12.284 1.00 95.81 96 ARG A C 1
ATOM 742 O O . ARG A 1 96 ? -14.604 0.325 13.444 1.00 95.81 96 ARG A O 1
ATOM 749 N N . GLN A 1 97 ? -15.436 -1.089 11.913 1.00 95.88 97 GLN A N 1
ATOM 750 C CA . GLN A 1 97 ? -16.286 -1.837 12.842 1.00 95.88 97 GLN A CA 1
ATOM 751 C C . GLN A 1 97 ? -15.486 -2.446 14.003 1.00 95.88 97 GLN A C 1
ATOM 753 O O . GLN A 1 97 ? -15.983 -2.511 15.123 1.00 95.88 97 GLN A O 1
ATOM 758 N N . LEU A 1 98 ? -14.260 -2.892 13.732 1.00 93.69 98 LEU A N 1
ATOM 759 C CA . LEU A 1 98 ? -13.360 -3.469 14.727 1.00 93.69 98 LEU A CA 1
ATOM 760 C C . LEU A 1 98 ? -12.538 -2.416 15.494 1.00 93.69 98 LEU A C 1
ATOM 762 O O . LEU A 1 98 ? -11.770 -2.788 16.375 1.00 93.69 98 LEU A O 1
ATOM 766 N N . GLY A 1 99 ? -12.651 -1.125 15.161 1.00 94.50 99 GLY A N 1
ATOM 767 C CA . GLY A 1 99 ? -11.860 -0.062 15.793 1.00 94.50 99 GLY A CA 1
ATOM 768 C C . GLY A 1 99 ? -10.353 -0.174 15.534 1.00 94.50 99 GLY A C 1
ATOM 769 O O . GLY A 1 99 ? -9.547 0.321 16.321 1.00 94.50 99 GLY A O 1
ATOM 770 N N . LEU A 1 100 ? -9.944 -0.838 14.448 1.00 95.81 100 LEU A N 1
ATOM 771 C CA . LEU A 1 100 ? -8.529 -1.008 14.121 1.00 95.81 100 LEU A CA 1
ATOM 772 C C . LEU A 1 100 ? -7.955 0.294 13.548 1.00 95.81 100 LEU A C 1
ATOM 774 O O . LEU A 1 100 ? -8.641 1.052 12.858 1.00 95.81 100 LEU A O 1
ATOM 778 N N . LEU A 1 101 ? -6.668 0.532 13.805 1.00 95.69 101 LEU A N 1
ATOM 779 C CA . LEU A 1 101 ? -5.955 1.724 13.346 1.00 95.69 101 LEU A CA 1
ATOM 780 C C . LEU A 1 101 ? -5.729 1.704 11.833 1.00 95.69 101 LEU A C 1
ATOM 782 O O . LEU A 1 101 ? -5.767 2.752 11.195 1.00 95.69 101 LEU A O 1
ATOM 786 N N . ARG A 1 102 ? -5.436 0.536 11.247 1.00 96.56 102 ARG A N 1
ATOM 787 C CA . ARG A 1 102 ? -4.951 0.473 9.860 1.00 96.56 102 ARG A CA 1
ATOM 788 C C . ARG A 1 102 ? -5.140 -0.868 9.172 1.00 96.56 102 ARG A C 1
ATOM 790 O O . ARG A 1 102 ? -5.373 -1.895 9.805 1.00 96.56 102 ARG A O 1
ATOM 797 N N . ILE A 1 103 ? -4.959 -0.840 7.856 1.00 97.31 103 ILE A N 1
ATOM 798 C CA . ILE A 1 103 ? -4.748 -2.006 6.999 1.00 97.31 103 ILE A CA 1
ATOM 799 C C . ILE A 1 103 ? -3.312 -1.952 6.482 1.00 97.31 103 ILE A C 1
ATOM 801 O O . ILE A 1 103 ? -2.903 -0.905 5.984 1.00 97.31 103 ILE A O 1
ATOM 805 N N . ARG A 1 104 ? -2.583 -3.072 6.526 1.00 95.62 104 ARG A N 1
ATOM 806 C CA . ARG A 1 104 ? -1.301 -3.248 5.821 1.00 95.62 104 ARG A CA 1
ATOM 807 C C . ARG A 1 104 ? -1.378 -4.406 4.839 1.00 95.62 104 ARG A C 1
ATOM 809 O O . ARG A 1 104 ? -2.045 -5.395 5.124 1.00 95.62 104 ARG A O 1
ATOM 816 N N . ALA A 1 105 ? -0.720 -4.289 3.695 1.00 95.75 105 ALA A N 1
ATOM 817 C CA . ALA A 1 105 ? -0.647 -5.356 2.696 1.00 95.75 105 ALA A CA 1
ATOM 818 C C . ALA A 1 105 ? 0.655 -5.262 1.892 1.00 95.75 105 ALA A C 1
ATOM 820 O O . ALA A 1 105 ? 1.281 -4.203 1.866 1.00 95.75 105 ALA A O 1
ATOM 821 N N . GLY A 1 106 ? 1.036 -6.352 1.225 1.00 95.19 106 GLY A N 1
ATOM 822 C CA . GLY A 1 106 ? 2.059 -6.336 0.184 1.00 95.19 106 GLY A CA 1
ATOM 823 C C . GLY A 1 106 ? 1.420 -6.178 -1.192 1.00 95.19 106 GLY A C 1
ATOM 824 O O . GLY A 1 106 ? 0.647 -7.019 -1.646 1.00 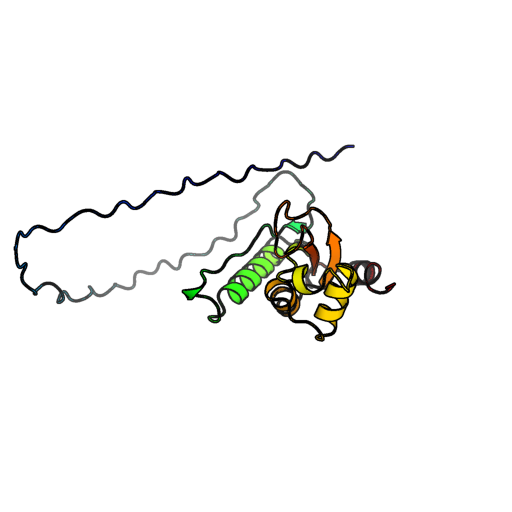95.19 106 GLY A O 1
ATOM 825 N N . ALA A 1 107 ? 1.721 -5.070 -1.849 1.00 95.38 107 ALA A N 1
ATOM 826 C CA . ALA A 1 107 ? 1.354 -4.783 -3.220 1.00 95.38 107 ALA A CA 1
ATOM 827 C C . ALA A 1 107 ? 2.369 -5.427 -4.163 1.00 95.38 107 ALA A C 1
ATOM 829 O O . ALA A 1 107 ? 3.500 -4.955 -4.271 1.00 95.38 107 ALA A O 1
ATOM 830 N N . ARG A 1 108 ? 1.978 -6.492 -4.863 1.00 96.12 108 ARG A N 1
ATOM 831 C CA . ARG A 1 108 ? 2.802 -7.068 -5.933 1.00 96.12 108 ARG A CA 1
ATOM 832 C C . ARG A 1 108 ? 3.142 -5.996 -6.975 1.00 96.12 108 ARG A C 1
ATOM 834 O O . ARG A 1 108 ? 2.229 -5.341 -7.475 1.00 96.12 108 ARG A O 1
ATOM 841 N N . LEU A 1 109 ? 4.424 -5.855 -7.320 1.00 96.25 109 LEU A N 1
ATOM 842 C CA . LEU A 1 109 ? 4.884 -4.934 -8.368 1.00 96.25 109 LEU A CA 1
ATOM 843 C C . LEU A 1 109 ? 4.722 -5.580 -9.752 1.00 96.25 109 LEU A C 1
ATOM 845 O O . LEU A 1 109 ? 5.673 -6.097 -10.342 1.00 96.25 109 LEU A O 1
ATOM 849 N N . CYS A 1 110 ? 3.483 -5.624 -10.237 1.00 94.12 110 CYS A N 1
ATOM 850 C CA . CYS A 1 110 ? 3.135 -6.255 -11.504 1.00 94.12 110 CYS A CA 1
ATOM 851 C C . CYS A 1 110 ? 3.795 -5.537 -12.690 1.00 94.12 110 CYS A C 1
ATOM 853 O O . CYS A 1 110 ? 3.397 -4.437 -13.079 1.00 94.12 110 CYS A O 1
ATOM 855 N N . GLY A 1 111 ? 4.744 -6.219 -13.330 1.00 92.44 111 GLY A N 1
ATOM 856 C CA . GLY A 1 111 ? 5.433 -5.735 -14.521 1.00 92.44 111 GLY A CA 1
ATOM 857 C C . GLY A 1 111 ? 6.727 -4.975 -14.237 1.00 92.44 111 GLY A C 1
ATOM 858 O O . GLY A 1 111 ? 7.298 -4.438 -15.192 1.00 92.44 111 GLY A O 1
ATOM 859 N N . TYR A 1 112 ? 7.206 -4.962 -12.984 1.00 96.88 112 TYR A N 1
ATOM 860 C CA . TYR A 1 112 ? 8.504 -4.390 -12.603 1.00 96.88 112 TYR A CA 1
ATOM 861 C C . TYR A 1 112 ? 9.666 -5.010 -13.388 1.00 96.88 112 TYR A C 1
ATOM 863 O O . TYR A 1 112 ? 10.578 -4.289 -13.787 1.00 96.88 112 TYR A O 1
ATOM 871 N N . ARG A 1 113 ? 9.595 -6.306 -13.731 1.00 96.50 113 ARG A N 1
ATOM 872 C CA . ARG A 1 113 ? 10.606 -6.987 -14.559 1.00 96.50 113 ARG A CA 1
ATOM 873 C C . ARG A 1 113 ? 10.987 -6.224 -15.834 1.00 96.50 113 ARG A C 1
ATOM 875 O O . ARG A 1 113 ? 12.134 -6.302 -16.256 1.00 96.50 113 ARG A O 1
ATOM 882 N N . ARG A 1 114 ? 10.053 -5.488 -16.446 1.00 96.69 114 ARG A N 1
ATOM 883 C CA . ARG A 1 114 ? 10.291 -4.713 -17.681 1.00 96.69 114 ARG A CA 1
ATOM 884 C C . ARG A 1 114 ? 11.197 -3.493 -17.486 1.00 96.69 114 ARG A C 1
ATOM 886 O O . ARG A 1 114 ? 11.637 -2.923 -18.476 1.00 96.69 114 ARG A O 1
ATOM 893 N N . TYR A 1 115 ? 11.410 -3.083 -16.239 1.00 97.00 115 TYR A N 1
ATOM 894 C CA . TYR A 1 115 ? 12.165 -1.890 -15.858 1.00 97.00 115 TYR A CA 1
ATOM 895 C C . TYR A 1 115 ? 13.359 -2.204 -14.954 1.00 97.00 115 TYR A C 1
ATOM 897 O O . TYR A 1 115 ? 14.138 -1.304 -14.656 1.00 97.00 115 TYR A O 1
ATOM 905 N N . ALA A 1 116 ? 13.502 -3.455 -14.509 1.00 95.69 116 ALA A N 1
ATOM 906 C CA . ALA A 1 116 ? 14.524 -3.875 -13.554 1.00 95.69 116 ALA A CA 1
ATOM 907 C C . ALA A 1 116 ? 15.964 -3.757 -14.093 1.00 95.69 116 ALA A C 1
ATOM 909 O O . ALA A 1 116 ? 16.913 -3.805 -13.320 1.00 95.69 116 ALA A O 1
ATOM 910 N N . ASP A 1 117 ? 16.136 -3.588 -15.408 1.00 96.81 117 ASP A N 1
ATOM 911 C CA . ASP A 1 117 ? 17.414 -3.270 -16.057 1.00 96.81 117 ASP A CA 1
ATOM 912 C C . ASP A 1 117 ? 17.834 -1.800 -15.869 1.00 96.81 117 ASP A C 1
ATOM 914 O O . ASP A 1 117 ? 19.002 -1.464 -16.054 1.00 96.81 117 ASP A O 1
ATOM 918 N N . ARG A 1 118 ? 16.891 -0.913 -15.527 1.00 97.19 118 ARG A N 1
ATOM 919 C CA . ARG A 1 118 ? 17.090 0.548 -15.500 1.00 97.19 118 ARG A CA 1
ATOM 920 C C . ARG A 1 118 ? 16.710 1.202 -14.181 1.00 97.19 118 ARG A C 1
ATOM 922 O O . ARG A 1 118 ? 17.137 2.327 -13.938 1.00 97.19 118 ARG A O 1
ATOM 929 N N . LEU A 1 119 ? 15.859 0.559 -13.387 1.00 96.88 119 LEU A N 1
ATOM 930 C CA . LEU A 1 119 ? 15.299 1.104 -12.157 1.00 96.88 119 LEU A CA 1
ATOM 931 C C . LEU A 1 119 ? 15.412 0.106 -11.026 1.00 96.88 119 LEU A C 1
ATOM 933 O O . LEU A 1 119 ? 15.146 -1.078 -11.217 1.00 96.88 119 LEU A O 1
ATOM 937 N N . THR A 1 120 ? 15.705 0.620 -9.833 1.00 97.00 120 THR A N 1
ATOM 938 C CA . THR A 1 120 ? 15.452 -0.133 -8.605 1.00 97.00 120 THR A CA 1
ATOM 939 C C . THR A 1 120 ? 13.945 -0.251 -8.360 1.00 97.00 120 THR A C 1
ATOM 941 O O . THR A 1 120 ? 13.136 0.503 -8.917 1.00 97.00 120 THR A O 1
ATOM 944 N N . ALA A 1 121 ? 13.543 -1.185 -7.500 1.00 95.81 121 ALA A N 1
ATOM 945 C CA . ALA A 1 121 ? 12.137 -1.401 -7.182 1.00 95.81 121 ALA A CA 1
ATOM 946 C C . ALA A 1 121 ? 11.532 -0.179 -6.468 1.00 95.81 121 ALA A C 1
ATOM 948 O O . ALA A 1 121 ? 10.381 0.180 -6.713 1.00 95.81 121 ALA A O 1
ATOM 949 N N . GLU A 1 122 ? 12.322 0.518 -5.653 1.00 95.62 122 GLU A N 1
ATOM 950 C CA . GLU A 1 122 ? 11.956 1.774 -4.999 1.00 95.62 122 GLU A CA 1
ATOM 951 C C . GLU A 1 122 ? 11.728 2.884 -6.030 1.00 95.62 122 GLU A C 1
ATOM 953 O O . GLU A 1 122 ? 10.688 3.541 -6.003 1.00 95.62 122 GLU A O 1
ATOM 958 N N . GLN A 1 123 ? 12.646 3.051 -6.989 1.00 96.50 123 GLN A N 1
ATOM 959 C CA . GLN A 1 123 ? 12.502 4.027 -8.076 1.00 96.50 123 GLN A CA 1
ATOM 960 C C . GLN A 1 123 ? 11.280 3.728 -8.950 1.00 96.50 123 GLN A C 1
ATOM 962 O O . GLN A 1 123 ? 10.568 4.645 -9.363 1.00 96.50 123 GLN A O 1
ATOM 967 N N . TYR A 1 124 ? 11.010 2.449 -9.218 1.00 97.31 124 TYR A N 1
ATOM 968 C CA . TYR A 1 124 ? 9.802 2.025 -9.918 1.00 97.31 124 TYR A CA 1
ATOM 969 C C . TYR A 1 124 ? 8.540 2.432 -9.147 1.00 97.31 124 TYR A C 1
ATOM 971 O O . TYR A 1 124 ? 7.652 3.056 -9.727 1.00 97.31 124 TYR A O 1
ATOM 979 N N . VAL A 1 125 ? 8.474 2.154 -7.839 1.00 96.56 125 VAL A N 1
ATOM 980 C CA . VAL A 1 125 ? 7.342 2.552 -6.985 1.00 96.56 125 VAL A CA 1
ATOM 981 C C . VAL A 1 125 ? 7.155 4.069 -6.975 1.00 96.56 125 VAL A C 1
ATOM 983 O O . VAL A 1 125 ? 6.027 4.527 -7.151 1.00 96.56 125 VAL A O 1
ATOM 986 N N . LEU A 1 126 ? 8.233 4.848 -6.849 1.00 95.44 126 LEU A N 1
ATOM 987 C CA . LEU A 1 126 ? 8.181 6.314 -6.895 1.00 95.44 126 LEU A CA 1
ATOM 988 C C . LEU A 1 126 ? 7.610 6.826 -8.223 1.00 95.44 126 LEU A C 1
ATOM 990 O O . LEU A 1 126 ? 6.725 7.679 -8.223 1.00 95.44 126 LEU A O 1
ATOM 994 N N . ARG A 1 127 ? 8.033 6.258 -9.357 1.00 96.69 127 ARG A N 1
ATOM 995 C CA . ARG A 1 127 ? 7.482 6.621 -10.673 1.00 96.69 127 ARG A CA 1
ATOM 996 C C . ARG A 1 127 ? 6.031 6.192 -10.861 1.00 96.69 127 ARG A C 1
ATOM 998 O O . ARG A 1 127 ? 5.264 6.896 -11.511 1.00 96.69 127 ARG A O 1
ATOM 1005 N N . VAL A 1 128 ? 5.618 5.072 -10.271 1.00 96.75 128 VAL A N 1
ATOM 1006 C CA . VAL A 1 128 ? 4.201 4.674 -10.242 1.00 96.75 128 VAL A CA 1
ATOM 1007 C C . VAL A 1 128 ? 3.375 5.648 -9.393 1.00 96.75 128 VAL A C 1
ATOM 1009 O O . VAL A 1 128 ? 2.261 5.999 -9.777 1.00 96.75 128 VAL A O 1
ATOM 1012 N N . MET A 1 129 ? 3.910 6.113 -8.260 1.00 94.94 129 MET A N 1
ATOM 1013 C CA . MET A 1 129 ? 3.264 7.124 -7.414 1.00 94.94 129 MET A CA 1
ATOM 1014 C C . MET A 1 129 ? 3.153 8.483 -8.115 1.00 94.94 129 MET A C 1
ATOM 1016 O O . MET A 1 129 ? 2.121 9.138 -7.983 1.00 94.94 129 MET A O 1
ATOM 1020 N N . ALA A 1 130 ? 4.179 8.879 -8.876 1.00 95.00 130 ALA A N 1
ATOM 1021 C CA . ALA A 1 130 ? 4.188 10.100 -9.683 1.00 95.00 130 ALA A CA 1
ATOM 1022 C C . ALA A 1 130 ? 3.232 10.036 -10.890 1.00 95.00 130 ALA A C 1
ATOM 1024 O O . ALA A 1 130 ? 2.822 11.069 -11.413 1.00 95.00 130 ALA A O 1
ATOM 1025 N N . GLY A 1 131 ? 2.837 8.828 -11.306 1.00 95.06 131 GLY A N 1
ATOM 1026 C CA . GLY A 1 131 ? 1.976 8.601 -12.468 1.00 95.06 131 GLY A CA 1
ATOM 1027 C C . GLY A 1 131 ? 2.732 8.408 -13.786 1.00 95.06 131 GLY A C 1
ATOM 1028 O O . GLY A 1 131 ? 2.089 8.230 -14.818 1.00 95.06 131 GLY A O 1
ATOM 1029 N N . ASP A 1 132 ? 4.066 8.374 -13.753 1.00 96.44 132 ASP A N 1
ATOM 1030 C CA . ASP A 1 132 ? 4.920 8.156 -14.928 1.00 96.44 132 ASP A CA 1
ATOM 1031 C C . ASP A 1 132 ? 4.858 6.707 -15.430 1.00 96.44 132 ASP A C 1
ATOM 1033 O O . ASP A 1 132 ? 5.039 6.433 -16.617 1.00 96.44 132 ASP A O 1
ATOM 1037 N N . LEU A 1 133 ? 4.622 5.759 -14.517 1.00 96.69 133 LEU A N 1
ATOM 1038 C CA . LEU A 1 133 ? 4.523 4.330 -14.811 1.00 96.69 133 LEU A CA 1
ATOM 1039 C C . LEU A 1 133 ? 3.166 3.763 -14.396 1.00 96.69 133 LEU A C 1
ATOM 1041 O O . LEU A 1 133 ? 2.556 4.185 -13.414 1.00 96.69 133 LEU A O 1
ATOM 1045 N N . SER A 1 134 ? 2.710 2.751 -15.139 1.00 95.25 134 SER A N 1
ATOM 1046 C CA . SER A 1 134 ? 1.451 2.060 -14.866 1.00 95.25 134 SER A CA 1
ATOM 1047 C C . SER A 1 134 ? 1.692 0.635 -14.373 1.00 95.25 134 SER A C 1
ATOM 1049 O O . SER A 1 134 ? 2.104 -0.242 -15.135 1.00 95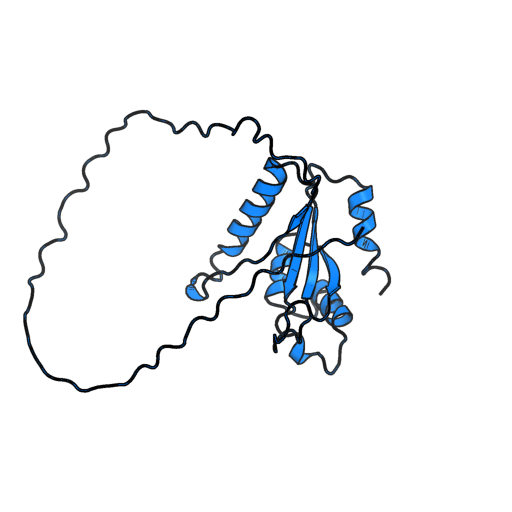.25 134 SER A O 1
ATOM 1051 N N . ASP A 1 135 ? 1.377 0.412 -13.098 1.00 95.94 135 ASP A N 1
ATOM 1052 C CA . ASP A 1 135 ? 1.337 -0.897 -12.453 1.00 95.94 135 ASP A CA 1
ATOM 1053 C C . ASP A 1 135 ? -0.118 -1.287 -12.167 1.00 95.94 135 ASP A C 1
ATOM 1055 O O . ASP A 1 135 ? -0.838 -0.594 -11.443 1.00 95.94 135 ASP A O 1
ATOM 1059 N N . SER A 1 136 ? -0.572 -2.409 -12.724 1.00 92.00 136 SER A N 1
ATOM 1060 C CA . SER A 1 136 ? -1.978 -2.825 -12.605 1.00 92.00 136 SER A CA 1
ATOM 1061 C C . SER A 1 136 ? -2.444 -3.050 -11.158 1.00 92.00 136 SER A C 1
ATOM 1063 O O . SER A 1 136 ? -3.608 -2.786 -10.843 1.00 92.00 136 SER A O 1
ATOM 1065 N N . THR A 1 137 ? 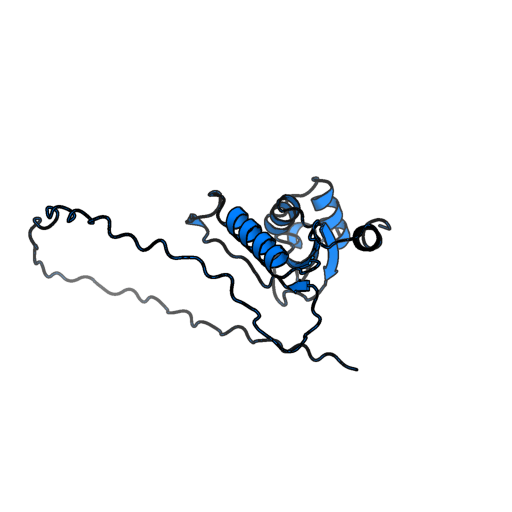-1.547 -3.484 -10.270 1.00 94.44 137 THR A N 1
ATOM 1066 C CA . THR A 1 137 ? -1.853 -3.775 -8.867 1.00 94.44 137 THR A CA 1
ATOM 1067 C C . THR A 1 137 ? -1.678 -2.527 -8.019 1.00 94.44 137 THR A C 1
ATOM 1069 O O . THR A 1 137 ? -2.626 -2.088 -7.358 1.00 94.44 137 THR A O 1
ATOM 1072 N N . LEU A 1 138 ? -0.488 -1.924 -8.061 1.00 95.75 138 LEU A N 1
ATOM 1073 C CA . LEU A 1 138 ? -0.148 -0.799 -7.203 1.00 95.75 138 LEU A CA 1
ATOM 1074 C C . LEU A 1 138 ? -1.015 0.420 -7.540 1.00 95.75 138 LEU A C 1
ATOM 1076 O O . LEU A 1 138 ? -1.641 0.969 -6.634 1.00 95.75 138 LEU A O 1
ATOM 1080 N N . CYS A 1 139 ? -1.194 0.781 -8.819 1.00 96.31 139 CYS A N 1
ATOM 1081 C CA . CYS A 1 139 ? -2.070 1.901 -9.187 1.00 96.31 139 CYS A CA 1
ATOM 1082 C C . CYS A 1 139 ? -3.512 1.695 -8.700 1.00 96.31 139 CYS A C 1
ATOM 1084 O O . CYS A 1 139 ? -4.171 2.649 -8.280 1.00 96.31 139 CYS A O 1
ATOM 1086 N N . PHE A 1 140 ? -4.037 0.464 -8.753 1.00 95.19 140 PHE A N 1
ATOM 1087 C CA . PHE A 1 140 ? -5.377 0.178 -8.241 1.00 95.19 140 PHE A CA 1
ATOM 1088 C C . PHE A 1 140 ? -5.456 0.392 -6.725 1.00 95.19 140 PHE A C 1
ATOM 1090 O O . PHE A 1 140 ? -6.409 1.008 -6.244 1.00 95.19 140 PHE A O 1
ATOM 1097 N N . GLN A 1 141 ? -4.460 -0.077 -5.975 1.00 95.94 141 GLN A N 1
ATOM 1098 C CA . GLN A 1 141 ? -4.419 0.047 -4.518 1.00 95.94 141 GLN A CA 1
ATOM 1099 C C . GLN A 1 141 ? -4.229 1.500 -4.061 1.00 95.94 141 GLN A C 1
ATOM 1101 O O . GLN A 1 141 ? -4.934 1.933 -3.146 1.00 95.94 141 GLN A O 1
ATOM 1106 N N . LEU A 1 142 ? -3.394 2.280 -4.758 1.00 95.81 142 LEU A N 1
ATOM 1107 C CA . LEU A 1 142 ? -3.267 3.729 -4.557 1.00 95.81 142 LEU A CA 1
ATOM 1108 C C . LEU A 1 142 ? -4.623 4.431 -4.729 1.00 95.81 142 LEU A C 1
ATOM 1110 O O . LEU A 1 142 ? -5.059 5.178 -3.855 1.00 95.81 142 LEU A O 1
ATOM 1114 N N . LYS A 1 143 ? -5.381 4.092 -5.783 1.00 95.81 143 LYS A N 1
ATOM 1115 C CA . LYS A 1 143 ? -6.753 4.600 -6.000 1.00 95.81 143 LYS A CA 1
ATOM 1116 C C . LYS A 1 143 ? -7.745 4.192 -4.902 1.00 95.81 143 LYS A C 1
ATOM 1118 O O . LYS A 1 143 ? -8.813 4.791 -4.792 1.00 95.81 143 LYS A O 1
ATOM 1123 N N . GLN A 1 144 ? -7.439 3.170 -4.098 1.00 96.12 144 GLN A N 1
ATOM 1124 C CA . GLN A 1 144 ? -8.230 2.791 -2.918 1.00 96.12 144 GLN A CA 1
ATOM 1125 C C . GLN A 1 144 ? -7.804 3.524 -1.632 1.00 96.12 144 GLN A C 1
ATOM 1127 O O . GLN A 1 144 ? -8.370 3.234 -0.571 1.00 96.12 144 GLN A O 1
ATOM 1132 N N . GLY A 1 145 ? -6.863 4.470 -1.726 1.00 94.94 145 GLY A N 1
ATOM 1133 C CA . GLY A 1 145 ? -6.378 5.310 -0.629 1.00 94.94 145 GLY A CA 1
ATOM 1134 C C . GLY A 1 145 ? -5.200 4.719 0.145 1.00 94.94 145 GLY A C 1
ATOM 1135 O O . GLY A 1 145 ? -4.936 5.157 1.263 1.00 94.94 145 GLY A O 1
ATOM 1136 N N . PHE A 1 146 ? -4.540 3.692 -0.392 1.00 95.81 146 PHE A N 1
ATOM 1137 C CA . PHE A 1 146 ? -3.329 3.146 0.216 1.00 95.81 146 PHE A CA 1
ATOM 1138 C C . PHE A 1 146 ? -2.114 3.999 -0.138 1.00 95.81 146 PHE A C 1
ATOM 1140 O O . PHE A 1 146 ? -2.049 4.571 -1.222 1.00 95.81 146 PHE A O 1
ATOM 1147 N N . VAL A 1 147 ? -1.147 4.033 0.773 1.00 95.00 147 VAL A N 1
ATOM 1148 C CA . VAL A 1 147 ? 0.130 4.730 0.603 1.00 95.00 147 VAL A CA 1
ATOM 1149 C C . VAL A 1 147 ? 1.267 3.711 0.722 1.00 95.00 147 VAL A C 1
ATOM 1151 O O . VAL A 1 147 ? 1.230 2.905 1.658 1.00 95.00 147 VAL A O 1
ATOM 1154 N N . PRO A 1 148 ? 2.253 3.697 -0.191 1.00 94.81 148 PRO A N 1
ATOM 1155 C CA . PRO A 1 148 ? 3.453 2.880 -0.052 1.00 94.81 148 PRO A CA 1
ATOM 1156 C C . PRO A 1 148 ? 4.308 3.367 1.114 1.00 94.81 148 PRO A C 1
ATOM 1158 O O . PRO A 1 148 ? 4.485 4.564 1.306 1.00 94.81 148 PRO A O 1
ATOM 1161 N N . LEU A 1 149 ? 4.822 2.424 1.896 1.00 93.62 149 LEU A N 1
ATOM 1162 C CA . LEU A 1 149 ? 5.708 2.669 3.029 1.00 93.62 149 LEU A CA 1
ATOM 1163 C C . LEU A 1 149 ? 7.127 2.202 2.738 1.00 93.62 149 LEU A C 1
ATOM 1165 O O . LEU A 1 149 ? 8.071 2.887 3.079 1.00 93.62 149 LEU A O 1
ATOM 1169 N N . ALA A 1 150 ? 7.291 1.036 2.125 1.00 93.50 150 ALA A N 1
ATOM 1170 C CA . ALA A 1 150 ? 8.604 0.507 1.775 1.00 93.50 150 ALA A CA 1
ATOM 1171 C C . ALA A 1 150 ? 8.483 -0.460 0.601 1.00 93.50 150 ALA A C 1
ATOM 1173 O O . ALA A 1 150 ? 7.375 -0.857 0.228 1.00 93.50 150 ALA A O 1
ATOM 1174 N N . VAL A 1 151 ? 9.620 -0.890 0.068 1.00 95.38 151 VAL A N 1
ATOM 1175 C CA . VAL A 1 151 ? 9.704 -2.055 -0.809 1.00 95.38 151 VAL A CA 1
ATOM 1176 C C . VAL A 1 151 ? 10.265 -3.230 -0.012 1.00 95.38 151 VAL A C 1
ATOM 1178 O O . VAL A 1 151 ? 11.238 -3.088 0.722 1.00 95.38 151 VAL A O 1
ATOM 1181 N N . ALA A 1 152 ? 9.622 -4.387 -0.135 1.00 94.38 152 ALA A N 1
ATOM 1182 C CA . ALA A 1 152 ? 10.075 -5.647 0.429 1.00 94.38 152 ALA A CA 1
ATOM 1183 C C . ALA A 1 152 ? 10.614 -6.546 -0.700 1.00 94.38 152 ALA A C 1
ATOM 1185 O O . ALA A 1 152 ? 9.834 -6.907 -1.592 1.00 94.38 152 ALA A O 1
ATOM 1186 N N . PRO A 1 153 ? 11.913 -6.906 -0.688 1.00 93.94 153 PRO A N 1
ATOM 1187 C CA . PRO A 1 153 ? 12.433 -7.985 -1.522 1.00 93.94 153 PRO A CA 1
ATOM 1188 C C . PRO A 1 153 ? 11.931 -9.345 -1.016 1.00 93.94 153 PRO A C 1
ATOM 1190 O O . PRO A 1 153 ? 11.477 -9.463 0.124 1.00 93.94 153 PRO A O 1
ATOM 1193 N N . ASP A 1 154 ? 12.004 -10.365 -1.873 1.00 91.94 154 ASP A N 1
ATOM 1194 C CA . ASP A 1 154 ? 11.672 -11.765 -1.556 1.00 91.94 154 ASP A CA 1
ATOM 1195 C C . ASP A 1 154 ? 10.277 -11.999 -0.945 1.00 91.94 154 ASP A C 1
ATOM 1197 O O . ASP A 1 154 ? 10.017 -13.018 -0.305 1.00 91.94 154 ASP A O 1
ATOM 1201 N N . TYR A 1 155 ? 9.341 -11.078 -1.172 1.00 91.19 155 TYR A N 1
ATOM 1202 C CA . TYR A 1 155 ? 7.986 -11.155 -0.634 1.00 91.19 155 TYR A CA 1
ATOM 1203 C C . TYR A 1 155 ? 7.121 -12.175 -1.388 1.00 91.19 155 TYR A C 1
ATOM 1205 O O . TYR A 1 155 ? 6.367 -12.931 -0.777 1.00 91.19 155 TYR A O 1
ATOM 1213 N N . LEU A 1 156 ? 7.247 -12.224 -2.720 1.00 88.25 156 LEU A N 1
ATOM 1214 C CA . LEU A 1 156 ? 6.606 -13.233 -3.575 1.00 88.25 156 LEU A CA 1
ATOM 1215 C C . LEU A 1 156 ? 7.672 -14.081 -4.253 1.00 88.25 156 LEU A C 1
ATOM 1217 O O . LEU A 1 156 ? 8.003 -13.884 -5.423 1.00 88.25 156 LEU A O 1
ATOM 1221 N N . HIS A 1 157 ? 8.228 -15.015 -3.488 1.00 84.81 157 HIS A N 1
ATOM 1222 C CA . HIS A 1 157 ? 9.296 -15.874 -3.972 1.00 84.81 157 HIS A CA 1
ATOM 1223 C C . HIS A 1 157 ? 8.892 -16.575 -5.282 1.00 84.81 157 HIS A C 1
ATOM 1225 O O . HIS A 1 157 ? 7.789 -17.109 -5.406 1.00 84.81 157 HIS A O 1
ATOM 1231 N N . HIS A 1 158 ? 9.790 -16.539 -6.267 1.00 87.50 158 HIS A N 1
ATOM 1232 C CA . HIS A 1 158 ? 9.591 -17.055 -7.627 1.00 87.50 158 HIS A CA 1
ATOM 1233 C C . HIS A 1 158 ? 8.543 -16.349 -8.505 1.00 87.50 158 HIS A C 1
ATOM 1235 O O . HIS A 1 158 ? 8.197 -16.900 -9.549 1.00 87.50 158 HIS A O 1
ATOM 1241 N N . ASP A 1 159 ? 8.056 -15.150 -8.167 1.00 91.75 159 ASP A N 1
ATOM 1242 C CA . ASP A 1 159 ? 7.228 -14.392 -9.113 1.00 91.75 159 ASP A CA 1
ATOM 1243 C C . ASP A 1 159 ? 8.089 -13.743 -10.216 1.00 91.75 159 ASP A C 1
ATOM 1245 O O . ASP A 1 159 ? 8.830 -12.796 -9.935 1.00 91.75 159 ASP A O 1
ATOM 1249 N N . PRO A 1 160 ? 8.000 -14.186 -11.486 1.00 90.50 160 PRO A N 1
ATOM 1250 C CA . PRO A 1 160 ? 8.837 -13.645 -12.551 1.00 90.50 160 PRO A CA 1
ATOM 1251 C C . PRO A 1 160 ? 8.447 -12.219 -12.951 1.00 90.50 160 PRO A C 1
ATOM 1253 O O . PRO A 1 160 ? 9.268 -11.521 -13.529 1.00 90.50 160 PRO A O 1
ATOM 1256 N N . GLU A 1 161 ? 7.213 -11.780 -12.698 1.00 92.25 161 GLU A N 1
ATOM 1257 C CA . GLU A 1 161 ? 6.753 -10.438 -13.088 1.00 92.25 161 GLU A CA 1
ATOM 1258 C C . GLU A 1 161 ? 7.252 -9.355 -12.130 1.00 92.25 161 GLU A C 1
ATOM 1260 O O . GLU A 1 161 ? 7.657 -8.278 -12.579 1.00 92.25 161 GLU A O 1
ATOM 1265 N N . SER A 1 162 ? 7.235 -9.637 -10.824 1.00 94.06 162 SER A N 1
ATOM 1266 C CA . SER A 1 162 ? 7.724 -8.713 -9.801 1.00 94.06 162 SER A CA 1
ATOM 1267 C C . SER A 1 162 ? 9.175 -8.950 -9.392 1.00 94.06 162 SER A C 1
ATOM 1269 O O . SER A 1 162 ? 9.713 -8.158 -8.624 1.00 94.06 162 SER A O 1
ATOM 1271 N N . LEU A 1 163 ? 9.810 -10.027 -9.870 1.00 94.31 163 LEU A N 1
ATOM 1272 C CA . LEU A 1 163 ? 11.145 -10.466 -9.440 1.00 94.31 163 LEU A CA 1
ATOM 1273 C C . LEU A 1 163 ? 11.242 -10.661 -7.916 1.00 94.31 163 LEU A C 1
ATOM 1275 O O . LEU A 1 163 ? 12.282 -10.414 -7.316 1.00 94.31 163 LEU A O 1
ATOM 1279 N N . GLY A 1 164 ? 10.139 -11.059 -7.279 1.00 94.25 164 GLY A N 1
ATOM 1280 C CA . GLY A 1 164 ? 10.057 -11.229 -5.828 1.00 94.25 164 GLY A CA 1
ATOM 1281 C C . GLY A 1 164 ? 9.746 -9.960 -5.034 1.00 94.25 164 GLY A C 1
ATOM 1282 O O . GLY A 1 164 ? 9.473 -10.061 -3.840 1.00 94.25 164 GLY A O 1
ATOM 1283 N N . TYR A 1 165 ? 9.700 -8.785 -5.666 1.00 96.50 165 TYR A N 1
ATOM 1284 C CA . TYR A 1 165 ? 9.446 -7.524 -4.971 1.00 96.50 165 TYR A CA 1
ATOM 1285 C C . TYR A 1 165 ? 7.955 -7.245 -4.747 1.00 96.50 165 TYR A C 1
ATOM 1287 O O . TYR A 1 165 ? 7.094 -7.560 -5.579 1.00 96.50 165 TYR A O 1
ATOM 1295 N N . ALA A 1 166 ? 7.655 -6.579 -3.633 1.00 96.31 166 ALA A N 1
ATOM 1296 C CA . ALA A 1 166 ? 6.352 -5.991 -3.345 1.00 96.31 166 ALA A CA 1
ATOM 1297 C C . ALA A 1 166 ? 6.498 -4.647 -2.624 1.00 96.31 166 ALA A C 1
ATOM 1299 O O . ALA A 1 166 ? 7.415 -4.461 -1.831 1.00 96.31 166 ALA A O 1
ATOM 1300 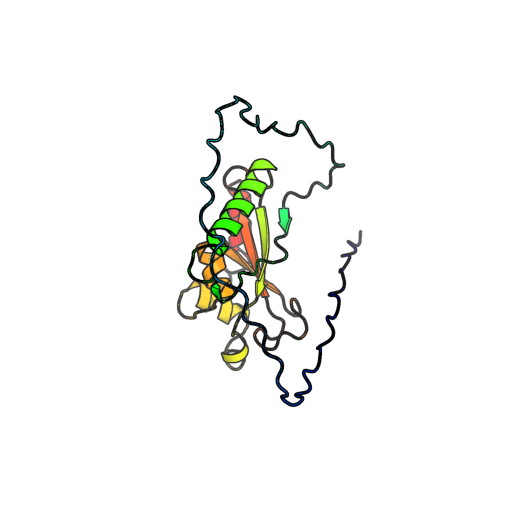N N . ALA A 1 167 ? 5.567 -3.718 -2.836 1.00 95.88 167 ALA A N 1
ATOM 1301 C CA . ALA A 1 167 ? 5.468 -2.524 -2.004 1.00 95.88 167 ALA A CA 1
ATOM 1302 C C . ALA A 1 167 ? 4.643 -2.822 -0.745 1.00 95.88 167 ALA A C 1
ATOM 1304 O O . ALA A 1 167 ? 3.493 -3.249 -0.821 1.00 95.88 167 ALA A O 1
ATOM 1305 N N . VAL A 1 168 ? 5.198 -2.560 0.433 1.00 95.62 168 VAL A N 1
ATOM 1306 C CA . VAL A 1 168 ? 4.433 -2.552 1.680 1.00 95.62 168 VAL A CA 1
ATOM 1307 C C . VAL A 1 168 ? 3.544 -1.318 1.661 1.00 95.62 168 VAL A C 1
ATOM 1309 O O . VAL A 1 168 ? 4.046 -0.200 1.655 1.00 95.62 168 VAL A O 1
ATOM 1312 N N . ILE A 1 169 ? 2.229 -1.507 1.654 1.00 95.56 169 ILE A N 1
ATOM 1313 C CA . ILE A 1 169 ? 1.247 -0.425 1.559 1.00 95.56 169 ILE A CA 1
ATOM 1314 C C . ILE A 1 169 ? 0.375 -0.342 2.808 1.00 95.56 169 ILE A C 1
ATOM 1316 O O . ILE A 1 169 ? 0.091 -1.351 3.460 1.00 95.56 169 ILE A O 1
ATOM 1320 N N . GLU A 1 170 ? -0.107 0.860 3.116 1.00 96.44 170 GLU A N 1
ATOM 1321 C CA . GLU A 1 170 ? -0.926 1.112 4.297 1.00 96.44 170 GLU A CA 1
ATOM 1322 C C . GLU A 1 170 ? -2.132 2.012 4.019 1.00 96.44 170 GLU A C 1
ATOM 1324 O O . GLU A 1 170 ? -2.038 3.049 3.366 1.00 96.44 170 GLU A O 1
ATOM 1329 N N . TRP A 1 171 ? -3.273 1.650 4.603 1.00 97.00 171 TRP A N 1
ATOM 1330 C CA . TRP A 1 171 ? -4.454 2.504 4.711 1.00 97.00 171 TRP A CA 1
ATOM 1331 C C . TRP A 1 171 ? -4.748 2.774 6.187 1.00 97.00 171 TRP A C 1
ATOM 1333 O O . TRP A 1 171 ? -4.820 1.835 6.975 1.00 97.00 171 TRP A O 1
ATOM 1343 N N . LEU A 1 172 ? -4.893 4.045 6.561 1.00 96.81 172 LEU A N 1
ATOM 1344 C CA . LEU A 1 172 ? -5.138 4.475 7.941 1.00 96.81 172 LEU A CA 1
ATOM 1345 C C . LEU A 1 172 ? -6.637 4.653 8.102 1.00 96.81 172 LEU A C 1
ATOM 1347 O O . LEU A 1 172 ? -7.294 5.219 7.227 1.00 96.81 172 LEU A O 1
ATOM 1351 N N . ASN A 1 173 ? -7.160 4.187 9.226 1.00 96.75 173 ASN A N 1
ATOM 1352 C CA . ASN A 1 173 ? -8.534 4.430 9.597 1.00 96.75 173 ASN A CA 1
ATOM 1353 C C . ASN A 1 173 ? -8.672 5.870 10.115 1.00 96.75 173 ASN A C 1
ATOM 1355 O O . ASN A 1 173 ? -8.180 6.148 11.207 1.00 96.75 173 ASN A O 1
ATOM 1359 N N . PRO A 1 174 ? -9.353 6.777 9.392 1.00 94.94 174 PRO A N 1
ATOM 1360 C CA . PRO A 1 174 ? -9.468 8.175 9.808 1.00 94.94 174 PRO A CA 1
ATOM 1361 C C . PRO A 1 174 ? -10.256 8.362 11.113 1.00 94.94 174 PRO A C 1
ATOM 1363 O O . PRO A 1 174 ? -10.161 9.417 11.720 1.00 94.94 174 PRO A O 1
ATOM 1366 N N . GLU A 1 175 ? -11.024 7.361 11.553 1.00 95.06 175 GLU A N 1
ATOM 1367 C CA . GLU A 1 175 ? -11.790 7.414 12.808 1.00 95.06 175 GLU A CA 1
ATOM 1368 C C . GLU A 1 175 ? -10.933 7.106 14.047 1.00 95.06 175 GLU A C 1
ATOM 1370 O O . GLU A 1 175 ? -11.349 7.385 15.166 1.00 95.06 175 GLU A O 1
ATOM 1375 N N . VAL A 1 176 ? -9.753 6.507 13.856 1.00 95.00 176 VAL A N 1
ATOM 1376 C CA . VAL A 1 176 ? -8.871 6.038 14.943 1.00 95.00 176 VAL A CA 1
ATOM 1377 C C . VAL A 1 176 ? -7.480 6.671 14.864 1.00 95.00 176 VAL A C 1
ATOM 1379 O O . VAL A 1 176 ? -6.806 6.810 15.883 1.00 95.00 176 VAL A O 1
ATOM 1382 N N . ALA A 1 177 ? -7.024 7.013 13.660 1.00 94.06 177 ALA A N 1
ATOM 1383 C CA . ALA A 1 177 ? -5.698 7.556 13.422 1.00 94.06 177 ALA A CA 1
ATOM 1384 C C . ALA A 1 177 ? -5.555 8.983 13.951 1.00 94.06 177 ALA A C 1
ATOM 1386 O O . ALA A 1 177 ? -6.422 9.833 13.760 1.00 94.06 177 ALA A O 1
ATOM 1387 N N . THR A 1 178 ? -4.408 9.244 14.562 1.00 93.62 178 THR A N 1
ATOM 1388 C CA . THR A 1 178 ? -3.990 10.563 15.036 1.00 93.62 178 THR A CA 1
ATOM 1389 C C . THR A 1 178 ? -3.029 11.209 14.038 1.00 93.62 178 THR A C 1
ATOM 1391 O O . THR A 1 178 ? -2.481 10.533 13.167 1.00 93.62 178 THR A O 1
ATOM 1394 N N . ALA A 1 179 ? -2.753 12.510 14.182 1.00 90.00 179 ALA A N 1
ATOM 1395 C CA . ALA A 1 179 ? -1.756 13.204 13.357 1.00 90.00 179 ALA A CA 1
ATOM 1396 C C . ALA A 1 179 ? -0.373 12.520 13.398 1.00 90.00 179 ALA A C 1
ATOM 1398 O O . ALA A 1 179 ? 0.311 12.433 12.379 1.00 90.00 179 ALA A O 1
ATOM 1399 N N . GLN A 1 180 ? 0.003 11.955 14.551 1.00 87.94 180 GLN A N 1
ATOM 1400 C CA . GLN A 1 180 ? 1.265 11.236 14.705 1.00 87.94 180 GLN A CA 1
ATOM 1401 C C . GLN A 1 180 ? 1.339 9.986 13.818 1.00 87.94 180 GLN A C 1
ATOM 1403 O O . GLN A 1 180 ? 2.389 9.708 13.242 1.00 87.94 180 GLN A O 1
ATOM 1408 N N . ASP A 1 181 ? 0.229 9.261 13.655 1.00 89.94 181 ASP A N 1
ATOM 1409 C CA . ASP A 1 181 ? 0.180 8.064 12.809 1.00 89.94 181 ASP A CA 1
ATOM 1410 C C . ASP A 1 181 ? 0.408 8.405 11.328 1.00 89.94 181 ASP A C 1
ATOM 1412 O O . ASP A 1 181 ? 1.023 7.626 10.599 1.00 89.94 181 ASP A O 1
ATOM 1416 N N . PHE A 1 182 ? -0.054 9.577 10.879 1.00 85.75 182 PHE A N 1
ATOM 1417 C CA . PHE A 1 182 ? 0.168 10.042 9.509 1.00 85.75 182 PHE A CA 1
ATOM 1418 C C . PHE A 1 182 ? 1.619 10.467 9.272 1.00 85.75 182 PHE A C 1
ATOM 1420 O O . PHE A 1 182 ? 2.181 10.124 8.234 1.00 85.75 182 PHE A O 1
ATOM 1427 N N . ASN A 1 183 ? 2.253 11.131 10.241 1.00 82.12 183 ASN A N 1
ATOM 1428 C CA . ASN A 1 183 ? 3.632 11.609 10.112 1.00 82.12 183 ASN A CA 1
ATOM 1429 C C . ASN A 1 183 ? 4.636 10.466 9.906 1.00 82.12 183 ASN A C 1
ATOM 1431 O O . ASN A 1 183 ? 5.531 10.572 9.071 1.00 82.12 183 ASN A O 1
ATOM 1435 N N . VAL A 1 184 ? 4.444 9.335 10.596 1.00 72.56 184 VAL A N 1
ATOM 1436 C CA . VAL A 1 184 ? 5.322 8.153 10.485 1.00 72.56 184 VAL A CA 1
ATOM 1437 C C . VAL A 1 184 ? 5.346 7.572 9.062 1.00 72.56 184 VAL A C 1
ATOM 1439 O O . VAL A 1 184 ? 6.327 6.947 8.669 1.00 72.56 184 VAL A O 1
ATOM 1442 N N . ARG A 1 185 ? 4.296 7.786 8.259 1.00 70.50 185 ARG A N 1
ATOM 1443 C CA . ARG A 1 185 ? 4.210 7.261 6.885 1.00 70.50 185 ARG A CA 1
ATOM 1444 C C . ARG A 1 185 ? 5.152 7.944 5.912 1.00 70.50 185 ARG A C 1
ATOM 1446 O O . ARG A 1 185 ? 5.578 7.319 4.947 1.00 70.50 185 ARG A O 1
ATOM 1453 N N . HIS A 1 186 ? 5.424 9.227 6.129 1.00 59.47 186 HIS A N 1
ATOM 1454 C CA . HIS A 1 186 ? 6.156 10.035 5.163 1.00 59.47 186 HIS A CA 1
ATOM 1455 C C . HIS A 1 186 ? 7.652 9.717 5.168 1.00 59.47 186 HIS A C 1
ATOM 1457 O O . HIS A 1 186 ? 8.291 9.812 4.128 1.00 59.47 186 HIS A O 1
ATOM 1463 N N . THR A 1 187 ? 8.211 9.260 6.287 1.00 58.38 187 THR A N 1
ATOM 1464 C CA . THR A 1 187 ? 9.665 9.135 6.453 1.00 58.38 187 THR A CA 1
ATOM 1465 C C . THR A 1 187 ? 10.332 8.173 5.465 1.00 58.38 187 THR A C 1
ATOM 1467 O O . THR A 1 187 ? 11.458 8.419 5.053 1.00 58.38 187 THR A O 1
ATOM 1470 N N . SER A 1 188 ? 9.659 7.098 5.050 1.00 58.69 188 SER A N 1
ATOM 1471 C CA . SER A 1 188 ? 10.306 6.012 4.298 1.00 58.69 188 SER A CA 1
ATOM 1472 C C . SER A 1 188 ? 10.391 6.220 2.776 1.00 58.69 188 SER A C 1
ATOM 1474 O O . SER A 1 188 ? 11.215 5.576 2.1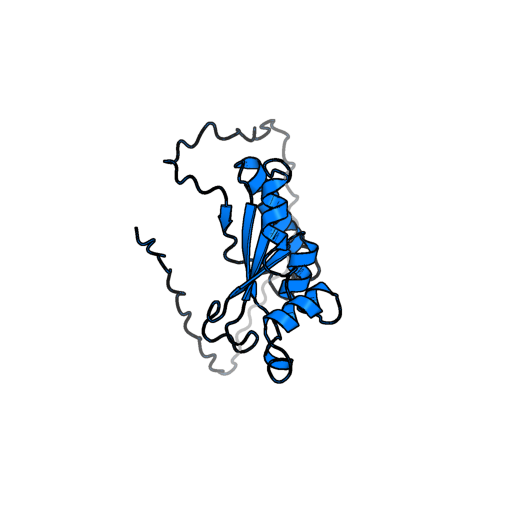39 1.00 58.69 188 SER A O 1
ATOM 1476 N N . PHE A 1 189 ? 9.597 7.130 2.199 1.00 64.00 189 PHE A N 1
ATOM 1477 C CA . PHE A 1 189 ? 9.689 7.520 0.778 1.00 64.00 189 PHE A CA 1
ATOM 1478 C C . PHE A 1 189 ? 9.904 9.030 0.566 1.00 64.00 189 PHE A C 1
ATOM 1480 O O . PHE A 1 189 ? 10.190 9.435 -0.553 1.00 64.00 189 PHE A O 1
ATOM 1487 N N . ALA A 1 190 ? 9.798 9.873 1.603 1.00 47.75 190 ALA A N 1
ATOM 1488 C CA . ALA A 1 190 ? 10.079 11.312 1.495 1.00 47.75 190 ALA A CA 1
ATOM 1489 C C . ALA A 1 190 ? 11.576 11.669 1.592 1.00 47.75 190 ALA A C 1
ATOM 1491 O O . ALA A 1 190 ? 11.916 12.846 1.531 1.00 47.75 190 ALA A O 1
ATOM 1492 N N . GLN A 1 191 ? 12.462 10.682 1.771 1.00 40.06 191 GLN A N 1
ATOM 1493 C CA . GLN A 1 191 ? 13.921 10.870 1.815 1.00 40.06 191 GLN A CA 1
ATOM 1494 C C . GLN A 1 191 ? 14.651 10.342 0.566 1.00 40.06 191 GLN A C 1
ATOM 1496 O O . GLN A 1 191 ? 15.878 10.279 0.574 1.00 40.06 191 GLN A O 1
ATOM 1501 N N . ALA A 1 192 ? 13.915 9.936 -0.473 1.00 39.25 192 ALA A N 1
ATOM 1502 C CA . ALA A 1 192 ? 14.459 9.365 -1.707 1.00 39.25 192 ALA A CA 1
ATOM 1503 C C . ALA A 1 192 ? 14.411 10.357 -2.875 1.00 39.25 192 ALA A C 1
ATOM 1505 O O . ALA A 1 192 ? 13.430 11.134 -2.944 1.00 39.25 192 ALA A O 1
#

pLDDT: mean 73.2, std 27.95, range [25.2, 97.31]

Foldseek 3Di:
DDDDDDDDDDDDDDDDDDDDDDDDDDDDDDDDDDDDDDDPDPDDDDDPPPPPPPDDPPDPDPVQLEAEDEDDDDDPVCPPVCPVVVVLVVVLVVSVSVLRFKYKYWFQQAQCLVCVVPDDPLRVLVCVVVVVDDGPGSVVVVVSVKDFQEKDAQCPPPDNRRNRITTIIMDGNPVRDDPVNVVNRCVRNVVD

Radius of gyration: 24.34 Å; chains: 1; bounding box: 64×55×56 Å